Protein AF-A0A2E5W5V2-F1 (afdb_monomer)

Secondary structure (DSSP, 8-state):
--EEEE-TTT--EEEEEEEPPTTTSSTTEEEEEE---S-HHHHHHHHHHHHHHHHHHHHHHHHTTS--------HHHHHHHHHHHHHHHHHHHHHHHHHSS-----------------------------------------------PPP-----S-PPPPPPPEEEEEEEEEETTTTEEEEEEEE-TT--HHHHHHHHHHHHHHTTT-SEEEEEEEESSHHHHHHHHT-GGG--HHHHHHHEEEEEEEETTTEEEEES-GGGGG----

Structure (mmCIF, N/CA/C/O backbone):
data_AF-A0A2E5W5V2-F1
#
_entry.id   AF-A0A2E5W5V2-F1
#
loop_
_atom_site.group_PDB
_atom_site.id
_atom_site.type_symbol
_atom_site.label_atom_id
_atom_site.label_alt_id
_atom_site.label_comp_id
_atom_site.label_asym_id
_atom_site.label_entity_id
_atom_site.label_seq_id
_atom_site.pdbx_PDB_ins_code
_atom_site.Cartn_x
_atom_site.Cartn_y
_atom_site.Cartn_z
_atom_site.occupancy
_atom_site.B_iso_or_equiv
_atom_site.auth_seq_id
_atom_site.auth_comp_id
_atom_site.auth_asym_id
_atom_site.auth_atom_id
_atom_site.pdbx_PDB_model_num
ATOM 1 N N . MET A 1 1 ? 22.953 20.037 -11.292 1.00 80.69 1 MET A N 1
ATOM 2 C CA . MET A 1 1 ? 22.927 20.150 -9.823 1.00 80.69 1 MET A CA 1
ATOM 3 C C . MET A 1 1 ? 22.024 19.046 -9.327 1.00 80.69 1 MET A C 1
ATOM 5 O O . MET A 1 1 ? 20.895 18.963 -9.802 1.00 80.69 1 MET A O 1
ATOM 9 N N . SER A 1 2 ? 22.542 18.178 -8.469 1.00 91.44 2 SER A N 1
A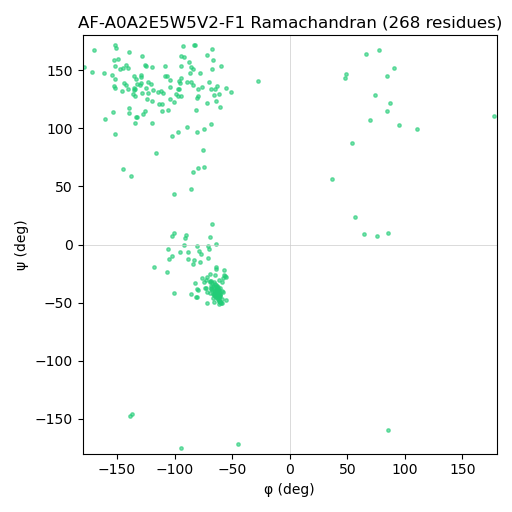TOM 10 C CA . SER A 1 2 ? 21.749 17.202 -7.729 1.00 91.44 2 SER A CA 1
ATOM 11 C C . SER A 1 2 ? 21.125 17.845 -6.491 1.00 91.44 2 SER A C 1
ATOM 13 O O . SER A 1 2 ? 21.443 18.977 -6.125 1.00 91.44 2 SER A O 1
ATOM 15 N N . SER A 1 3 ? 20.239 17.111 -5.830 1.00 94.31 3 SER A N 1
ATOM 16 C CA . SER A 1 3 ? 19.861 17.361 -4.440 1.00 94.31 3 SER A CA 1
ATOM 17 C C . SER A 1 3 ? 19.437 16.056 -3.779 1.00 94.31 3 SER A C 1
ATOM 19 O O . SER A 1 3 ? 18.959 15.142 -4.458 1.00 94.31 3 SER A O 1
ATOM 21 N N . ILE A 1 4 ? 19.578 15.989 -2.457 1.00 96.31 4 ILE A N 1
ATOM 22 C CA . ILE A 1 4 ? 18.969 14.944 -1.634 1.00 96.31 4 ILE A CA 1
ATOM 23 C C . ILE A 1 4 ? 17.790 15.508 -0.848 1.00 96.31 4 ILE A C 1
ATOM 25 O O . ILE A 1 4 ? 17.809 16.659 -0.416 1.00 96.31 4 ILE A O 1
ATOM 29 N N . TYR A 1 5 ? 16.761 14.690 -0.659 1.00 94.50 5 TYR A N 1
ATOM 30 C CA . TYR A 1 5 ? 15.589 15.015 0.146 1.00 94.50 5 TYR A CA 1
ATOM 31 C C . TYR A 1 5 ? 15.151 13.791 0.948 1.00 94.50 5 TYR A C 1
ATOM 33 O O . TYR A 1 5 ? 15.384 12.652 0.544 1.00 94.50 5 TYR A O 1
ATOM 41 N N . ARG A 1 6 ? 14.525 14.017 2.104 1.00 93.19 6 ARG A N 1
ATOM 42 C CA . ARG A 1 6 ? 14.017 12.950 2.971 1.00 93.19 6 ARG A CA 1
ATOM 43 C C . ARG A 1 6 ? 12.532 12.732 2.702 1.00 93.19 6 ARG A C 1
ATOM 45 O O . ARG A 1 6 ? 11.779 13.701 2.624 1.00 93.19 6 ARG A O 1
ATOM 52 N N . LYS A 1 7 ? 12.097 11.481 2.563 1.00 90.62 7 LYS A N 1
ATOM 53 C CA . LYS A 1 7 ? 10.694 11.144 2.281 1.00 90.62 7 LYS A CA 1
ATOM 54 C C . LYS A 1 7 ? 9.961 10.793 3.579 1.00 90.62 7 LYS A C 1
ATOM 56 O O . LYS A 1 7 ? 10.425 9.969 4.359 1.00 90.62 7 LYS A O 1
ATOM 61 N N . GLY A 1 8 ? 8.814 11.432 3.824 1.00 81.25 8 GLY A N 1
ATOM 62 C CA . GLY A 1 8 ? 8.140 11.378 5.132 1.00 81.25 8 GLY A CA 1
ATOM 63 C C . GLY A 1 8 ? 7.628 9.992 5.549 1.00 81.25 8 GLY A C 1
ATOM 64 O O . GLY A 1 8 ? 7.677 9.664 6.727 1.00 81.25 8 GLY A O 1
ATOM 65 N N . ARG A 1 9 ? 7.183 9.170 4.588 1.00 84.25 9 ARG A N 1
ATOM 66 C CA . ARG A 1 9 ? 6.568 7.849 4.834 1.00 84.25 9 ARG A CA 1
ATOM 67 C C . ARG A 1 9 ? 7.543 6.799 5.371 1.00 84.25 9 ARG A C 1
ATOM 69 O O . ARG A 1 9 ? 7.156 5.942 6.152 1.00 84.25 9 ARG A O 1
ATOM 76 N N . ASP A 1 10 ? 8.786 6.836 4.907 1.00 85.56 10 ASP A N 1
ATOM 77 C CA . ASP A 1 10 ? 9.787 5.793 5.153 1.00 85.56 10 ASP A CA 1
ATOM 78 C C . ASP A 1 10 ? 11.007 6.330 5.936 1.00 85.56 10 ASP A C 1
ATOM 80 O O . ASP A 1 10 ? 11.727 5.575 6.599 1.00 85.56 10 ASP A O 1
ATOM 84 N N . GLY A 1 11 ? 11.200 7.653 5.944 1.00 89.56 11 GLY A N 1
ATOM 85 C CA . GLY A 1 11 ? 12.269 8.351 6.648 1.00 89.56 11 GLY A CA 1
ATOM 86 C C . GLY A 1 11 ? 13.639 8.247 5.975 1.00 89.56 11 GLY A C 1
ATOM 87 O O . GLY A 1 11 ? 14.616 8.685 6.588 1.00 89.56 11 GLY A O 1
ATOM 88 N N . TYR A 1 12 ? 13.720 7.683 4.765 1.00 95.25 12 TYR A N 1
ATOM 89 C CA . TYR A 1 12 ? 14.952 7.524 3.992 1.00 95.25 12 TYR A CA 1
ATOM 90 C C . TYR A 1 12 ? 15.257 8.756 3.128 1.00 95.25 12 TYR A C 1
ATOM 92 O O . TYR A 1 12 ? 14.370 9.544 2.777 1.00 95.25 12 TYR A O 1
ATOM 100 N N . TYR A 1 13 ? 16.533 8.909 2.775 1.00 96.88 13 TYR A N 1
ATOM 101 C CA . TYR A 1 13 ? 16.992 9.895 1.804 1.00 96.88 13 TYR A CA 1
ATOM 102 C C . TYR A 1 13 ? 16.902 9.374 0.366 1.00 96.88 13 TYR A C 1
ATOM 104 O O . TYR A 1 13 ? 17.241 8.229 0.057 1.00 96.88 13 TYR A O 1
ATOM 112 N N . TYR A 1 14 ? 16.482 10.269 -0.522 1.00 96.69 14 TYR A N 1
ATOM 113 C CA . TYR A 1 14 ? 16.376 10.078 -1.960 1.00 96.69 14 TYR A CA 1
ATOM 114 C C . TYR A 1 14 ? 17.197 11.147 -2.678 1.00 96.69 14 TYR A C 1
ATOM 116 O O . TYR A 1 14 ? 17.183 12.315 -2.291 1.00 96.69 14 TYR A O 1
ATOM 124 N N . TYR A 1 15 ? 17.891 10.747 -3.737 1.00 96.44 15 TYR A N 1
ATOM 125 C CA . TYR A 1 15 ? 18.642 11.618 -4.639 1.00 96.44 15 TYR A CA 1
ATOM 126 C C . TYR A 1 15 ? 17.788 11.961 -5.859 1.00 96.44 15 TYR A C 1
ATOM 128 O O . TYR A 1 15 ? 17.097 11.097 -6.399 1.00 96.44 15 TYR A O 1
ATOM 136 N N . GLN A 1 16 ? 17.867 13.206 -6.324 1.00 95.62 16 GLN A N 1
ATOM 137 C CA . GLN A 1 16 ? 17.316 13.639 -7.609 1.00 95.62 16 GLN A CA 1
ATOM 138 C C . GLN A 1 16 ? 18.331 14.491 -8.379 1.00 95.62 16 GLN A C 1
ATOM 140 O O . GLN A 1 16 ? 19.036 15.317 -7.795 1.00 95.62 16 GLN A O 1
ATOM 145 N N . THR A 1 17 ? 18.376 14.335 -9.702 1.00 94.62 17 THR A N 1
ATOM 146 C CA . THR A 1 17 ? 19.227 15.146 -10.589 1.00 94.62 17 THR A CA 1
ATOM 147 C C . THR A 1 17 ? 18.610 15.290 -11.981 1.00 94.62 17 THR A C 1
ATOM 149 O O . THR A 1 17 ? 17.654 14.590 -12.322 1.00 94.62 17 THR A O 1
ATOM 152 N N . TYR A 1 18 ? 19.179 16.181 -12.793 1.00 90.81 18 TYR A N 1
ATOM 153 C CA . TYR A 1 18 ? 18.885 16.299 -14.223 1.00 90.81 18 TYR A CA 1
ATOM 154 C C . TYR A 1 18 ? 20.101 15.844 -15.034 1.00 90.81 18 TYR A C 1
ATOM 156 O O . TYR A 1 18 ? 21.168 16.469 -14.977 1.00 90.81 18 TYR A O 1
ATOM 164 N N . VAL A 1 19 ? 19.940 14.750 -15.780 1.00 89.06 19 VAL A N 1
ATOM 165 C CA . VAL A 1 19 ? 20.980 14.171 -16.642 1.00 89.06 19 VAL A CA 1
ATOM 166 C C . VAL A 1 19 ? 20.842 14.686 -18.073 1.00 89.06 19 VAL A C 1
ATOM 168 O O . VAL A 1 19 ? 19.799 15.211 -18.460 1.00 89.06 19 VAL A O 1
ATOM 171 N N . TYR A 1 20 ? 21.903 14.551 -18.869 1.00 84.31 20 TYR A N 1
ATOM 172 C CA . TYR A 1 20 ? 21.850 14.882 -20.292 1.00 84.31 20 TYR A CA 1
ATOM 173 C C . TYR A 1 20 ? 20.964 13.885 -21.048 1.00 84.31 20 TYR A C 1
ATOM 175 O O . TYR A 1 20 ? 21.090 12.673 -20.871 1.00 84.31 20 TYR A O 1
ATOM 183 N N . ASN A 1 21 ? 20.088 14.408 -21.897 1.00 83.81 21 ASN A N 1
ATOM 184 C CA . ASN A 1 21 ? 19.207 13.648 -22.764 1.00 83.81 21 ASN A CA 1
ATOM 185 C C . ASN A 1 21 ? 19.736 13.682 -24.204 1.00 83.81 21 ASN A C 1
ATOM 187 O O . ASN A 1 21 ? 19.943 14.754 -24.772 1.00 83.81 21 ASN A O 1
ATOM 191 N N . THR A 1 22 ? 19.939 12.506 -24.794 1.00 80.69 22 THR A N 1
ATOM 192 C CA . THR A 1 22 ? 20.426 12.342 -26.171 1.00 80.69 22 THR A CA 1
ATOM 193 C C . THR A 1 22 ? 19.407 12.772 -27.225 1.00 80.69 22 THR A C 1
ATOM 195 O O . THR A 1 22 ? 19.805 13.151 -28.320 1.00 80.69 22 THR A O 1
ATOM 198 N N . GLU A 1 23 ? 18.110 12.744 -26.905 1.00 79.56 23 GLU A N 1
ATOM 199 C CA . GLU A 1 23 ? 17.027 13.072 -27.843 1.00 79.56 23 GLU A CA 1
ATOM 200 C C . GLU A 1 23 ? 16.814 14.588 -27.970 1.00 79.56 23 GLU A C 1
ATOM 202 O O . GLU A 1 23 ? 16.700 15.116 -29.073 1.00 79.56 23 GLU A O 1
ATOM 207 N N . SER A 1 24 ? 16.799 15.309 -26.844 1.00 80.69 24 SER A N 1
ATOM 208 C CA . SER A 1 24 ? 16.565 16.764 -26.795 1.00 80.69 24 SER A CA 1
ATOM 209 C C . SER A 1 24 ? 17.844 17.611 -26.766 1.00 80.69 24 SER A C 1
ATOM 211 O O . SER A 1 24 ? 17.772 18.843 -26.802 1.00 80.69 24 SER A O 1
ATOM 213 N N . GLN A 1 25 ? 19.005 16.956 -26.647 1.00 78.94 25 GLN A N 1
ATOM 214 C CA . GLN A 1 25 ? 20.337 17.547 -26.470 1.00 78.94 25 GLN A CA 1
ATOM 215 C C . GLN A 1 25 ? 20.472 18.469 -25.239 1.00 78.94 25 GLN A C 1
ATOM 217 O O . GLN A 1 25 ? 21.339 19.346 -25.197 1.00 78.94 25 GLN A O 1
ATOM 222 N N . LYS A 1 26 ? 19.625 18.291 -24.215 1.00 85.12 26 LYS A N 1
ATOM 223 C CA . LYS A 1 26 ? 19.534 19.166 -23.028 1.00 85.12 26 LYS A CA 1
ATOM 224 C C . LYS A 1 26 ? 19.613 18.374 -21.721 1.00 85.12 26 LYS A C 1
ATOM 226 O O . LYS A 1 26 ? 19.406 17.165 -21.692 1.00 85.12 26 LYS A O 1
ATOM 231 N N . LYS A 1 27 ? 19.906 19.054 -20.603 1.00 82.94 27 LYS A N 1
ATOM 232 C CA . LYS A 1 27 ? 19.799 18.475 -19.247 1.00 82.94 27 LYS A CA 1
ATOM 233 C C . LYS A 1 27 ? 18.352 18.574 -18.725 1.00 82.94 27 LYS A C 1
ATOM 235 O O . LYS A 1 27 ? 18.102 19.281 -17.756 1.00 82.94 27 LYS A O 1
ATOM 240 N N . ASP A 1 28 ? 17.405 17.917 -19.399 1.00 87.94 28 ASP A N 1
ATOM 241 C CA . ASP A 1 28 ? 15.971 17.908 -19.036 1.00 87.94 28 ASP A CA 1
ATOM 242 C C . ASP A 1 28 ? 15.479 16.581 -18.430 1.00 87.94 28 ASP A C 1
ATOM 244 O O . ASP A 1 28 ? 14.522 16.571 -17.652 1.00 87.94 28 ASP A O 1
ATOM 248 N N . LYS A 1 29 ? 16.162 15.464 -18.703 1.00 88.31 29 LYS A N 1
ATOM 249 C CA . LYS A 1 29 ? 15.812 14.141 -18.180 1.00 88.31 29 LYS A CA 1
ATOM 250 C C . LYS A 1 29 ? 16.048 14.075 -16.670 1.00 88.31 29 LYS A C 1
ATOM 252 O O . LYS A 1 29 ? 17.182 13.961 -16.204 1.00 88.31 29 LYS A O 1
ATOM 257 N N . LYS A 1 30 ? 14.964 14.138 -15.894 1.00 92.19 30 LYS A N 1
ATOM 258 C CA . LYS A 1 30 ? 15.006 13.987 -14.436 1.00 92.19 30 LYS A CA 1
ATOM 259 C C . LYS A 1 30 ? 15.189 12.517 -14.047 1.00 92.19 30 LYS A C 1
ATOM 261 O O . LYS A 1 30 ? 14.518 11.645 -14.592 1.00 92.19 30 LYS A O 1
ATOM 266 N N . VAL A 1 31 ? 16.074 12.252 -13.089 1.00 92.19 31 VAL A N 1
ATOM 267 C CA . VAL A 1 31 ? 16.349 10.911 -12.544 1.00 92.19 31 VAL A CA 1
ATOM 268 C C . VAL A 1 31 ? 16.268 10.950 -11.019 1.00 92.19 31 VAL A C 1
ATOM 270 O O . VAL A 1 31 ? 16.620 11.961 -10.407 1.00 92.19 31 VAL A O 1
ATOM 273 N N . PHE A 1 32 ? 15.805 9.851 -10.421 1.00 93.88 32 PHE A N 1
ATOM 274 C CA . PHE A 1 32 ? 15.656 9.666 -8.979 1.00 93.88 32 PHE A CA 1
ATOM 275 C C . PHE A 1 32 ? 16.316 8.356 -8.536 1.00 93.88 32 PHE A C 1
ATOM 277 O O . PHE A 1 32 ? 16.205 7.359 -9.244 1.00 93.88 32 PHE A O 1
ATOM 284 N N . HIS A 1 33 ? 16.923 8.344 -7.347 1.00 93.25 33 HIS A N 1
ATOM 285 C CA . HIS A 1 33 ? 17.465 7.142 -6.697 1.00 93.25 33 HIS A CA 1
ATOM 286 C C . HIS A 1 33 ? 17.090 7.109 -5.216 1.00 93.25 33 HIS A C 1
ATOM 288 O O . HIS A 1 33 ? 17.074 8.150 -4.559 1.00 93.25 33 HIS A O 1
ATOM 294 N N . SER A 1 34 ? 16.834 5.920 -4.667 1.00 93.50 34 SER A N 1
ATOM 295 C CA . SER A 1 34 ? 16.841 5.723 -3.211 1.00 93.50 34 SER A CA 1
ATOM 296 C C . SER A 1 34 ? 18.285 5.592 -2.738 1.00 93.50 34 SER A C 1
ATOM 298 O O . SER A 1 34 ? 19.051 4.837 -3.333 1.00 93.50 34 SER A O 1
ATOM 300 N N . LEU A 1 35 ? 18.663 6.290 -1.666 1.00 94.94 35 LEU A N 1
ATOM 301 C CA . LEU A 1 35 ? 20.004 6.164 -1.082 1.00 94.94 35 LEU A CA 1
ATOM 302 C C . LEU A 1 35 ? 20.089 5.051 -0.028 1.00 94.94 35 LEU A C 1
ATOM 304 O O . LEU A 1 35 ? 21.176 4.749 0.465 1.00 94.94 35 LEU A O 1
ATOM 308 N N . GLY A 1 36 ? 18.958 4.435 0.334 1.00 92.56 36 GLY A N 1
ATOM 309 C CA . GLY A 1 36 ? 18.905 3.305 1.269 1.00 92.56 36 GLY A CA 1
ATOM 310 C C . GLY A 1 36 ? 19.340 3.623 2.706 1.00 92.56 36 GLY A C 1
ATOM 311 O O . GLY A 1 36 ? 19.462 2.706 3.508 1.00 92.56 36 GLY A O 1
ATOM 312 N N . THR A 1 37 ? 19.550 4.899 3.048 1.00 93.56 37 THR A N 1
ATOM 313 C CA . THR A 1 37 ? 19.934 5.355 4.393 1.00 93.56 37 THR A CA 1
ATOM 314 C C . THR A 1 37 ? 19.001 6.429 4.953 1.00 93.56 37 THR A C 1
ATOM 316 O O . THR A 1 37 ? 18.341 7.156 4.204 1.00 93.56 37 THR A O 1
ATOM 319 N N . LYS A 1 38 ? 18.935 6.501 6.287 1.00 95.50 38 LYS A N 1
ATOM 320 C CA . LYS A 1 38 ? 18.240 7.544 7.057 1.00 95.50 38 LYS A CA 1
ATOM 321 C C . LYS A 1 38 ? 19.210 8.544 7.701 1.00 95.50 38 LYS A C 1
ATOM 323 O O . LYS A 1 38 ? 18.737 9.501 8.310 1.00 95.50 38 LYS A O 1
ATOM 328 N N . ASP A 1 39 ? 20.521 8.327 7.575 1.00 96.25 39 ASP A N 1
ATOM 329 C CA . ASP A 1 39 ? 21.554 9.270 8.006 1.00 96.25 39 ASP A CA 1
ATOM 330 C C . ASP A 1 39 ? 21.865 10.302 6.908 1.00 96.25 39 ASP A C 1
ATOM 332 O O . ASP A 1 39 ? 21.793 10.009 5.713 1.00 96.25 39 ASP A O 1
ATOM 336 N N . LEU A 1 40 ? 22.215 11.520 7.324 1.00 94.94 40 LEU A N 1
ATOM 337 C CA . LEU A 1 40 ? 22.521 12.630 6.429 1.00 94.94 40 LEU A CA 1
ATOM 338 C C . LEU A 1 40 ? 23.950 12.561 5.868 1.00 94.94 40 LEU A C 1
ATOM 340 O O . LEU A 1 40 ? 24.137 12.880 4.694 1.00 94.94 40 LEU A O 1
ATOM 344 N N . ALA A 1 41 ? 24.946 12.147 6.656 1.00 96.62 41 ALA A N 1
ATOM 345 C CA . ALA A 1 41 ? 26.340 12.101 6.204 1.00 96.62 41 ALA A CA 1
ATOM 346 C C . ALA A 1 41 ? 26.564 10.958 5.198 1.00 96.62 41 ALA A C 1
ATOM 348 O O . ALA A 1 41 ? 27.198 11.143 4.154 1.00 96.62 41 ALA A O 1
ATOM 349 N N . GLU A 1 42 ? 25.959 9.796 5.443 1.00 96.31 42 GLU A N 1
ATOM 350 C CA . GLU A 1 42 ? 25.920 8.690 4.486 1.00 96.31 42 GLU A CA 1
ATOM 351 C C . GLU A 1 42 ? 25.153 9.083 3.206 1.00 96.31 42 GLU A C 1
ATOM 353 O O . GLU A 1 42 ? 25.607 8.794 2.095 1.00 96.31 42 GLU A O 1
ATOM 358 N N . ALA A 1 43 ? 24.034 9.812 3.325 1.00 96.12 43 ALA A N 1
ATOM 359 C CA . ALA A 1 43 ? 23.283 10.305 2.167 1.00 96.12 43 ALA A CA 1
ATOM 360 C C . ALA A 1 43 ? 24.080 11.319 1.323 1.00 96.12 43 ALA A C 1
ATOM 362 O O . ALA A 1 43 ? 24.071 11.229 0.096 1.00 96.12 43 ALA A O 1
ATOM 363 N N . GLN A 1 44 ? 24.808 12.245 1.955 1.00 96.56 44 GLN A N 1
ATOM 364 C CA . GLN A 1 44 ? 25.717 13.176 1.271 1.00 96.56 44 GLN A CA 1
ATOM 365 C C . GLN A 1 44 ? 26.873 12.442 0.575 1.00 96.56 44 GLN A C 1
ATOM 367 O O . GLN A 1 44 ? 27.229 12.773 -0.557 1.00 96.56 44 GLN A O 1
ATOM 372 N N . THR A 1 45 ? 27.415 11.398 1.208 1.00 97.19 45 THR A N 1
ATOM 373 C CA . THR A 1 45 ? 28.471 10.555 0.623 1.00 97.19 45 THR A CA 1
ATOM 374 C C . THR A 1 45 ? 27.974 9.855 -0.648 1.00 97.19 45 THR A C 1
ATOM 376 O O . THR A 1 45 ? 28.618 9.933 -1.696 1.00 97.19 45 THR A O 1
ATOM 379 N N . LYS A 1 46 ? 26.778 9.254 -0.598 1.00 96.56 46 LYS A N 1
ATOM 380 C CA . LYS A 1 46 ? 26.144 8.598 -1.755 1.00 96.56 46 LYS A CA 1
ATOM 381 C C . LYS A 1 46 ? 25.687 9.585 -2.840 1.00 96.56 46 LYS A C 1
ATOM 383 O O . LYS A 1 46 ? 25.744 9.252 -4.021 1.00 96.56 46 LYS A O 1
ATOM 388 N N . GLN A 1 47 ? 25.288 10.809 -2.479 1.00 96.25 47 GLN A N 1
ATOM 389 C CA . GLN A 1 47 ? 25.029 11.888 -3.445 1.00 96.25 47 GLN A CA 1
ATOM 390 C C . GLN A 1 47 ? 26.282 12.202 -4.269 1.00 96.25 47 GLN A C 1
ATOM 392 O O . GLN A 1 47 ? 26.216 12.228 -5.497 1.00 96.25 47 GLN A O 1
ATOM 397 N N . HIS A 1 48 ? 27.417 12.408 -3.595 1.00 95.94 48 HIS A N 1
ATOM 398 C CA . HIS A 1 48 ? 28.692 12.705 -4.245 1.00 95.94 48 HIS A CA 1
ATOM 399 C C . HIS A 1 48 ? 29.150 11.560 -5.164 1.00 95.94 48 HIS A C 1
ATOM 401 O O . HIS A 1 48 ? 29.628 11.812 -6.270 1.00 95.94 48 HIS A O 1
ATOM 407 N N . GLU A 1 49 ? 28.946 10.303 -4.758 1.00 95.62 49 GLU A N 1
ATOM 408 C CA . GLU A 1 49 ? 29.228 9.149 -5.617 1.00 95.62 49 GLU A CA 1
ATOM 409 C C . GLU A 1 49 ? 28.378 9.156 -6.901 1.00 95.62 49 GLU A C 1
ATOM 411 O O . GLU A 1 49 ? 28.924 9.044 -8.001 1.00 95.62 49 GLU A O 1
ATOM 416 N N . LEU A 1 50 ? 27.059 9.354 -6.789 1.00 94.75 50 LEU A N 1
ATOM 417 C CA . LEU A 1 50 ? 26.151 9.414 -7.942 1.00 94.75 50 LEU A CA 1
ATOM 418 C C . LEU A 1 50 ? 26.476 10.584 -8.884 1.00 94.75 50 LEU A C 1
ATOM 420 O O . LEU A 1 50 ? 26.439 10.419 -10.103 1.00 94.75 50 LEU A O 1
ATOM 424 N N . ASP A 1 51 ? 26.851 11.750 -8.352 1.00 93.69 51 ASP A N 1
ATOM 425 C CA . ASP A 1 51 ? 27.281 12.885 -9.177 1.00 93.69 51 ASP A CA 1
ATOM 426 C C . ASP A 1 51 ? 28.578 12.588 -9.948 1.00 93.69 51 ASP A C 1
ATOM 428 O O . ASP A 1 51 ? 28.673 12.907 -11.138 1.00 93.69 51 ASP A O 1
ATOM 432 N N . LEU A 1 52 ? 29.545 11.900 -9.326 1.00 93.31 52 LEU A N 1
ATOM 433 C CA . LEU A 1 52 ? 30.742 11.412 -10.018 1.00 93.31 52 LEU A CA 1
ATOM 434 C C . LEU A 1 52 ? 30.407 10.376 -11.101 1.00 93.31 52 LEU A C 1
ATOM 436 O O . LEU A 1 52 ? 31.028 10.395 -12.164 1.00 93.31 52 LEU A O 1
ATOM 440 N N . GLN A 1 53 ? 29.440 9.482 -10.868 1.00 91.62 53 GLN A N 1
ATOM 441 C CA . GLN A 1 53 ? 28.980 8.526 -11.882 1.00 91.62 53 GLN A CA 1
ATOM 442 C C . GLN A 1 53 ? 28.343 9.250 -13.085 1.00 91.62 53 GLN A C 1
ATOM 444 O O . GLN A 1 53 ? 28.690 8.954 -14.232 1.00 91.62 53 GLN A O 1
ATOM 449 N N . TYR A 1 54 ? 27.481 10.247 -12.854 1.00 88.25 54 TYR A N 1
ATOM 450 C CA . TYR A 1 54 ? 26.801 10.969 -13.936 1.00 88.25 54 TYR A CA 1
ATOM 451 C C . TYR A 1 54 ? 27.705 11.917 -14.72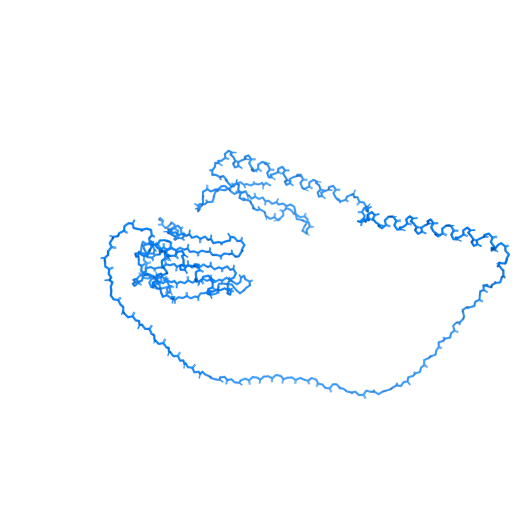9 1.00 88.25 54 TYR A C 1
ATOM 453 O O . TYR A 1 54 ? 27.572 11.993 -15.953 1.00 88.25 54 TYR A O 1
ATOM 461 N N . GLU A 1 55 ? 28.656 12.606 -14.095 1.00 86.69 55 GLU A N 1
ATOM 462 C CA . GLU A 1 55 ? 29.619 13.428 -14.837 1.00 86.69 55 GLU A CA 1
ATOM 463 C C . GLU A 1 55 ? 30.651 12.560 -15.594 1.00 86.69 55 GLU A C 1
ATOM 465 O O . GLU A 1 55 ? 31.029 12.920 -16.711 1.00 86.69 55 GLU A O 1
ATOM 470 N N . LYS A 1 56 ? 31.006 11.357 -15.100 1.00 86.19 56 LYS A N 1
ATOM 471 C CA . LYS A 1 56 ? 31.740 10.345 -15.896 1.00 86.19 56 LYS A CA 1
ATOM 472 C C . LYS A 1 56 ? 30.939 9.891 -17.121 1.00 86.19 56 LYS A C 1
ATOM 474 O O . LYS A 1 56 ? 31.475 9.898 -18.227 1.00 86.19 56 LYS A O 1
ATOM 479 N N . GLN A 1 57 ? 29.659 9.544 -16.955 1.00 80.75 57 GLN A N 1
ATOM 480 C CA . GLN A 1 57 ? 28.800 9.119 -18.069 1.00 80.75 57 GLN A CA 1
ATOM 481 C C . GLN A 1 57 ? 28.652 10.224 -19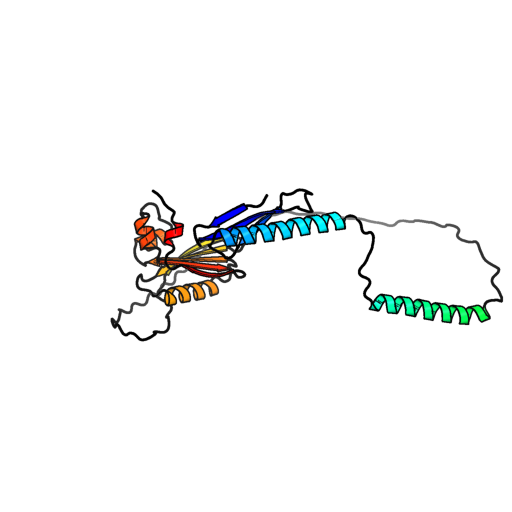.127 1.00 80.75 57 GLN A C 1
ATOM 483 O O . GLN A 1 57 ? 28.805 9.960 -20.317 1.00 80.75 57 GLN A O 1
ATOM 488 N N . LYS A 1 58 ? 28.440 11.476 -18.702 1.00 76.44 58 LYS A N 1
ATOM 489 C CA . LYS A 1 58 ? 28.444 12.659 -19.578 1.00 76.44 58 LYS A CA 1
ATOM 490 C C . LYS A 1 58 ? 29.743 12.777 -20.377 1.00 76.44 58 LYS A C 1
ATOM 492 O O . LYS A 1 58 ? 29.693 13.004 -21.582 1.00 76.44 58 LYS A O 1
ATOM 497 N N . ASN A 1 59 ? 30.897 12.633 -19.727 1.00 69.94 59 ASN A N 1
ATOM 498 C CA . ASN A 1 59 ? 32.185 12.770 -20.403 1.00 69.94 59 ASN A CA 1
ATOM 499 C C . ASN A 1 59 ? 32.417 11.630 -21.412 1.00 69.94 59 ASN A C 1
ATOM 501 O O . ASN A 1 59 ? 32.856 11.903 -22.525 1.00 69.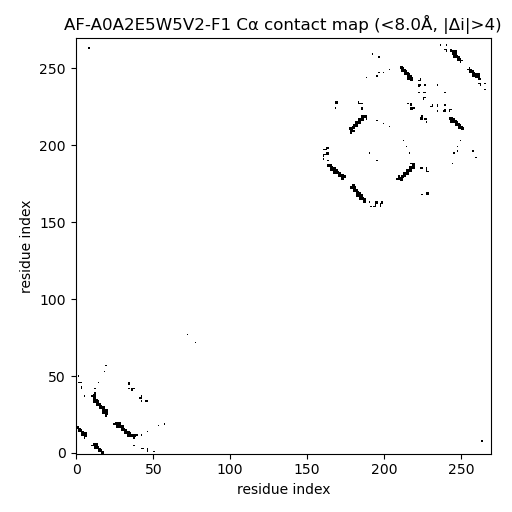94 59 ASN A O 1
ATOM 505 N N . ASN A 1 60 ? 32.032 10.392 -21.086 1.00 65.81 60 ASN A N 1
ATOM 506 C CA . ASN A 1 60 ? 32.089 9.264 -22.024 1.00 65.81 60 ASN A CA 1
ATOM 507 C C . ASN A 1 60 ? 31.157 9.469 -23.232 1.00 65.81 60 ASN A C 1
ATOM 509 O O . ASN A 1 60 ? 31.576 9.260 -24.368 1.00 65.81 60 ASN A O 1
ATOM 513 N N . ASN A 1 61 ? 29.925 9.938 -23.007 1.00 60.22 61 ASN A N 1
ATOM 514 C CA . ASN A 1 61 ? 28.980 10.240 -24.085 1.00 60.22 61 ASN A CA 1
ATOM 515 C C . ASN A 1 61 ? 29.509 11.361 -25.000 1.00 60.22 61 ASN A C 1
ATOM 517 O O . ASN A 1 61 ? 29.392 11.260 -26.218 1.00 60.22 61 ASN A O 1
ATOM 521 N N . ASN A 1 62 ? 30.160 12.383 -24.437 1.00 55.16 62 ASN A N 1
ATOM 522 C CA . ASN A 1 62 ? 30.804 13.442 -25.218 1.00 55.16 62 ASN A CA 1
ATOM 523 C C . ASN A 1 62 ? 32.048 12.950 -25.986 1.00 55.16 62 ASN A C 1
ATOM 525 O O . ASN A 1 62 ? 32.304 13.439 -27.077 1.00 55.16 62 ASN A O 1
ATOM 529 N N . LEU A 1 63 ? 32.809 11.979 -25.466 1.00 48.66 63 LEU A N 1
ATOM 530 C CA . LEU A 1 63 ? 33.911 11.344 -26.209 1.00 48.66 63 LEU A CA 1
ATOM 531 C C . LEU A 1 63 ? 33.407 10.413 -27.327 1.00 48.66 63 LEU A C 1
ATOM 533 O O . LEU A 1 63 ? 34.084 10.242 -28.338 1.00 48.66 63 LEU A O 1
ATOM 537 N N . SER A 1 64 ? 32.211 9.835 -27.182 1.00 44.31 64 SER A N 1
ATOM 538 C CA . SER A 1 64 ? 31.629 8.933 -28.187 1.00 44.31 64 SER A CA 1
ATOM 539 C C . SER A 1 64 ? 31.200 9.619 -29.494 1.00 44.31 64 SER A C 1
ATOM 541 O O . SER A 1 64 ? 30.832 8.935 -30.445 1.00 44.31 64 SER A O 1
ATOM 543 N N . SER A 1 65 ? 31.304 10.952 -29.597 1.00 45.03 65 SER A N 1
ATOM 544 C CA . SER A 1 65 ? 31.059 11.683 -30.847 1.00 45.03 65 SER A CA 1
ATOM 545 C C . SER A 1 65 ? 32.239 11.673 -31.832 1.00 45.03 65 SER A C 1
ATOM 547 O O . SER A 1 65 ? 32.121 12.265 -32.904 1.00 45.03 65 SER A O 1
ATOM 549 N N . SER A 1 66 ? 33.378 11.046 -31.503 1.00 45.75 66 SER A N 1
ATOM 550 C CA . SER A 1 66 ? 34.564 11.022 -32.377 1.00 45.75 66 SER A CA 1
ATOM 551 C C . SER A 1 66 ? 35.277 9.662 -32.457 1.00 45.75 66 SER A C 1
ATOM 553 O O . SER A 1 66 ? 36.477 9.567 -32.195 1.00 45.75 66 SER A O 1
ATOM 555 N N . SER A 1 67 ? 34.571 8.615 -32.893 1.00 43.81 67 SER A N 1
ATOM 556 C CA . SER A 1 67 ? 35.208 7.444 -33.518 1.00 43.81 67 SER A CA 1
ATOM 557 C C . SER A 1 67 ? 34.395 6.930 -34.722 1.00 43.81 67 SER A C 1
ATOM 559 O O . SER A 1 67 ? 33.280 6.435 -34.559 1.00 43.81 67 SER A O 1
ATOM 561 N N . PRO A 1 68 ? 34.917 7.031 -35.960 1.00 48.25 68 PRO A N 1
ATOM 562 C CA . PRO A 1 68 ? 34.280 6.423 -37.120 1.00 48.25 68 PRO A CA 1
ATOM 563 C C . PRO A 1 68 ? 34.616 4.923 -37.191 1.00 48.25 68 PRO A C 1
ATOM 565 O O . PRO A 1 68 ? 35.781 4.542 -37.231 1.00 48.25 68 PRO A O 1
ATOM 568 N N . PHE A 1 69 ? 33.579 4.086 -37.264 1.00 50.75 69 PHE A N 1
ATOM 569 C CA . PHE A 1 69 ? 33.623 2.661 -37.628 1.00 50.75 69 PHE A CA 1
ATOM 570 C C . PHE A 1 69 ? 34.571 1.732 -36.840 1.00 50.75 69 PHE A C 1
ATOM 572 O O . PHE A 1 69 ? 35.617 1.312 -37.330 1.00 50.75 69 PHE A O 1
ATOM 579 N N . THR A 1 70 ? 34.075 1.192 -35.726 1.00 48.16 70 THR A N 1
ATOM 580 C CA . THR A 1 70 ? 34.342 -0.212 -35.355 1.00 48.16 70 THR A CA 1
ATOM 581 C C . THR A 1 70 ? 33.033 -0.997 -35.339 1.00 48.16 70 THR A C 1
ATOM 583 O O . THR A 1 70 ? 32.430 -1.243 -34.298 1.00 48.16 70 THR A O 1
ATOM 586 N N . ASN A 1 71 ? 32.564 -1.377 -36.534 1.00 44.84 71 ASN A N 1
ATOM 587 C CA . ASN A 1 71 ? 31.419 -2.280 -36.667 1.00 44.84 71 ASN A CA 1
ATOM 588 C C . ASN A 1 71 ? 31.702 -3.633 -35.992 1.00 44.84 71 ASN A C 1
ATOM 590 O O . ASN A 1 71 ? 32.849 -4.062 -35.875 1.00 44.84 71 ASN A O 1
ATOM 594 N N . LEU A 1 72 ? 30.631 -4.307 -35.567 1.00 51.25 72 LEU A N 1
ATOM 595 C CA . LEU A 1 72 ? 30.662 -5.524 -34.754 1.00 51.25 72 LEU A CA 1
ATOM 596 C C . LEU A 1 72 ? 31.087 -6.769 -35.565 1.00 51.25 72 LEU A C 1
ATOM 598 O O . LEU A 1 72 ? 30.291 -7.679 -35.801 1.00 51.25 72 LEU A O 1
ATO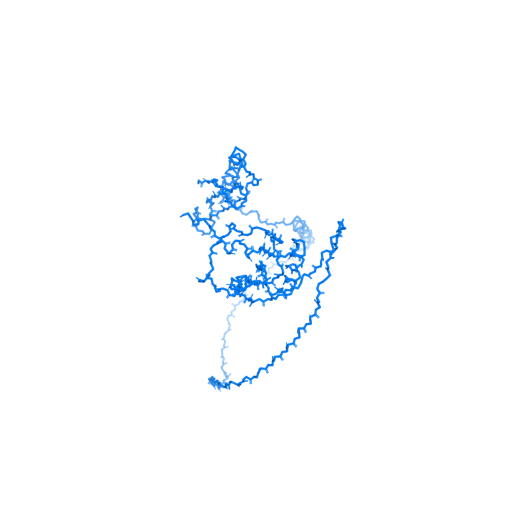M 602 N N . ILE A 1 73 ? 32.340 -6.814 -36.023 1.00 56.72 73 ILE A N 1
ATOM 603 C CA . ILE A 1 73 ? 32.875 -7.961 -36.764 1.00 56.72 73 ILE A CA 1
ATOM 604 C C . ILE A 1 73 ? 33.140 -9.113 -35.782 1.00 56.72 73 ILE A C 1
ATOM 606 O O . ILE A 1 73 ? 34.162 -9.149 -35.099 1.00 56.72 73 ILE A O 1
ATOM 610 N N . ASN A 1 74 ? 32.205 -10.065 -35.719 1.00 60.22 74 ASN A N 1
ATOM 611 C CA . ASN A 1 74 ? 32.389 -11.352 -35.043 1.00 60.22 74 ASN A CA 1
ATOM 612 C C . ASN A 1 74 ? 33.701 -12.004 -35.529 1.00 60.22 74 ASN A C 1
ATOM 614 O O . ASN A 1 74 ? 33.930 -12.118 -36.731 1.00 60.22 74 ASN A O 1
ATOM 618 N N . THR A 1 75 ? 34.556 -12.471 -34.617 1.00 60.91 75 THR A N 1
ATOM 619 C CA . THR A 1 75 ? 35.857 -13.079 -34.960 1.00 60.91 75 THR A CA 1
ATOM 620 C C . THR A 1 75 ? 35.726 -14.256 -35.933 1.00 60.91 75 THR A C 1
ATOM 622 O O . THR A 1 75 ? 36.609 -14.474 -36.761 1.00 60.91 75 THR A O 1
ATOM 625 N N . GLN A 1 76 ? 34.591 -14.959 -35.912 1.00 60.47 76 GLN A N 1
ATOM 626 C CA . GLN A 1 76 ? 34.264 -16.023 -36.862 1.00 60.47 76 GLN A CA 1
ATOM 627 C C . GLN A 1 76 ? 34.160 -15.522 -38.315 1.00 60.47 76 GLN A C 1
ATOM 629 O O . GLN A 1 76 ? 34.603 -16.220 -39.225 1.00 60.47 76 GLN A O 1
ATOM 634 N N . THR A 1 77 ? 33.635 -14.315 -38.566 1.00 68.56 77 THR A N 1
ATOM 635 C CA . THR A 1 77 ? 33.534 -13.784 -39.939 1.00 68.56 77 THR A CA 1
ATOM 636 C C . THR A 1 77 ? 34.879 -13.287 -40.464 1.00 68.56 77 THR A C 1
ATOM 638 O O . THR A 1 77 ? 35.137 -13.431 -41.657 1.00 68.56 77 THR A O 1
ATOM 641 N N . ILE A 1 78 ? 35.784 -12.818 -39.592 1.00 73.56 78 ILE A N 1
ATOM 642 C CA . ILE A 1 78 ? 37.183 -12.526 -39.962 1.00 73.56 78 ILE A CA 1
ATOM 643 C C . ILE A 1 78 ? 37.862 -13.795 -40.493 1.00 73.56 78 ILE A C 1
ATOM 645 O O . ILE A 1 78 ? 38.477 -13.762 -41.558 1.00 73.56 78 ILE A O 1
ATOM 649 N N . ILE A 1 79 ? 37.707 -14.923 -39.791 1.00 74.94 79 ILE A N 1
ATOM 650 C CA . ILE A 1 79 ? 38.283 -16.216 -40.196 1.00 74.94 79 ILE A CA 1
ATOM 651 C C . ILE A 1 79 ? 37.732 -16.657 -41.560 1.00 74.94 79 ILE A C 1
ATOM 653 O O . ILE A 1 79 ? 38.511 -17.050 -42.428 1.00 74.94 79 ILE A O 1
ATOM 657 N N . VAL A 1 80 ? 36.418 -16.535 -41.786 1.00 80.31 80 VAL A N 1
ATOM 658 C CA . VAL A 1 80 ? 35.800 -16.858 -43.086 1.00 80.31 80 VAL A CA 1
ATOM 659 C C . VAL A 1 80 ? 36.347 -15.967 -44.207 1.00 80.31 80 VAL A C 1
ATOM 661 O O . VAL A 1 80 ? 36.689 -16.492 -45.262 1.00 80.31 80 VAL A O 1
ATOM 664 N N . ILE A 1 81 ? 36.489 -14.655 -43.986 1.00 81.94 81 ILE A N 1
ATOM 665 C CA . ILE A 1 81 ? 37.029 -13.716 -44.988 1.00 81.94 81 ILE A CA 1
ATOM 666 C C . ILE A 1 81 ? 38.496 -14.033 -45.321 1.00 81.94 81 ILE A C 1
ATOM 668 O O . ILE A 1 81 ? 38.867 -14.071 -46.492 1.00 81.94 81 ILE A O 1
ATOM 672 N N . PHE A 1 82 ? 39.337 -14.318 -44.322 1.00 84.00 82 PHE A N 1
ATOM 673 C CA . PHE A 1 82 ? 40.718 -14.743 -44.578 1.00 84.00 82 PHE A CA 1
ATOM 674 C C . PHE A 1 82 ? 40.774 -16.062 -45.358 1.00 84.00 82 PHE A C 1
ATOM 676 O O . PHE A 1 82 ? 41.551 -16.184 -46.306 1.00 84.00 82 PHE A O 1
ATOM 683 N N . PHE A 1 83 ? 39.928 -17.035 -45.009 1.00 85.94 83 PHE A N 1
ATOM 684 C CA . PHE A 1 83 ? 39.893 -18.323 -45.696 1.00 85.94 83 PHE A CA 1
ATOM 685 C C . PHE A 1 83 ? 39.412 -18.191 -47.150 1.00 85.94 83 PHE A C 1
ATOM 687 O O . PHE A 1 83 ? 40.029 -18.769 -48.043 1.00 85.94 83 PHE A O 1
ATOM 694 N N . THR A 1 84 ? 38.379 -17.386 -47.431 1.00 88.06 84 THR A N 1
ATOM 695 C CA . THR A 1 84 ? 37.921 -17.158 -48.812 1.00 88.06 84 THR A CA 1
ATOM 696 C C . THR A 1 84 ? 38.952 -16.404 -49.647 1.00 88.06 84 THR A C 1
ATOM 698 O O . THR A 1 84 ? 39.124 -16.753 -50.813 1.00 88.06 84 THR A O 1
ATOM 701 N N . ILE A 1 85 ? 39.704 -15.450 -49.084 1.00 88.62 85 ILE A N 1
ATOM 702 C CA . ILE A 1 85 ? 40.811 -14.780 -49.794 1.00 88.62 85 ILE A CA 1
ATOM 703 C C . ILE A 1 85 ? 41.933 -15.776 -50.139 1.00 88.62 85 ILE A C 1
ATOM 705 O O . ILE A 1 85 ? 42.426 -15.779 -51.270 1.00 88.62 85 ILE A O 1
ATOM 709 N N . ILE A 1 86 ? 42.310 -16.663 -49.212 1.00 88.12 86 ILE A N 1
ATOM 710 C CA . ILE A 1 86 ? 43.348 -17.684 -49.447 1.00 88.12 86 ILE A CA 1
ATOM 711 C C . ILE A 1 86 ? 42.890 -18.706 -50.498 1.00 88.12 86 ILE A C 1
ATOM 713 O O . ILE A 1 86 ? 43.624 -18.989 -51.444 1.00 88.12 86 ILE A O 1
ATOM 717 N N . VAL A 1 87 ? 41.659 -19.218 -50.393 1.00 88.25 87 VAL A N 1
ATOM 718 C CA . VAL A 1 87 ? 41.094 -20.159 -51.377 1.00 88.25 87 VAL A CA 1
ATOM 719 C C . VAL A 1 87 ? 40.960 -19.503 -52.752 1.00 88.25 87 VAL A C 1
ATOM 721 O O . VAL A 1 87 ? 41.338 -20.107 -53.754 1.00 88.25 87 VAL A O 1
ATOM 724 N N . THR A 1 88 ? 40.494 -18.252 -52.816 1.00 87.44 88 THR A N 1
ATOM 725 C CA . THR A 1 88 ? 40.354 -17.526 -54.088 1.00 87.44 88 THR A CA 1
ATOM 726 C C . THR A 1 88 ? 41.712 -17.260 -54.727 1.00 87.44 88 THR A C 1
ATOM 728 O O . THR A 1 88 ? 41.854 -17.475 -55.924 1.00 87.44 88 THR A O 1
ATOM 731 N N . THR A 1 89 ? 42.735 -16.855 -53.967 1.00 83.19 89 THR A N 1
ATOM 732 C CA . THR A 1 89 ? 44.079 -16.628 -54.533 1.00 83.19 89 THR A CA 1
ATOM 733 C C . THR A 1 89 ? 44.757 -17.927 -54.981 1.00 83.19 89 THR A C 1
ATOM 735 O O . THR A 1 89 ? 45.357 -17.933 -56.053 1.00 83.19 89 THR A O 1
ATOM 738 N N . MET A 1 90 ? 44.589 -19.042 -54.258 1.00 82.06 90 MET A N 1
ATOM 739 C CA . MET A 1 90 ? 45.055 -20.366 -54.706 1.00 82.06 90 MET A CA 1
ATOM 740 C C . MET A 1 90 ? 44.357 -20.844 -55.985 1.00 82.06 90 MET A C 1
ATOM 742 O O . MET A 1 90 ? 45.030 -21.272 -56.922 1.00 82.06 90 MET A O 1
ATOM 746 N N . LEU A 1 91 ? 43.027 -20.725 -56.068 1.00 77.56 91 LEU A N 1
ATOM 747 C CA . LEU A 1 91 ? 42.281 -21.051 -57.288 1.00 77.56 91 LEU A CA 1
ATOM 748 C C . LEU A 1 91 ? 42.697 -20.147 -58.454 1.00 77.56 91 LEU A C 1
ATOM 750 O O . LEU A 1 91 ? 42.923 -20.637 -59.557 1.00 77.56 91 LEU A O 1
ATOM 754 N N . ASN A 1 92 ? 42.853 -18.843 -58.217 1.00 76.81 92 ASN A N 1
ATOM 755 C CA . ASN A 1 92 ? 43.229 -17.900 -59.266 1.00 76.81 92 ASN A CA 1
ATOM 756 C C . ASN A 1 92 ? 44.650 -18.185 -59.788 1.00 76.81 92 ASN A C 1
ATOM 758 O O . ASN A 1 92 ? 44.849 -18.190 -60.995 1.00 76.81 92 ASN A O 1
ATOM 762 N N . LEU A 1 93 ? 45.610 -18.533 -58.919 1.00 73.00 93 LEU A N 1
ATOM 763 C CA . LEU A 1 93 ? 46.945 -19.005 -59.325 1.00 73.00 93 LEU A CA 1
ATOM 764 C C . LEU A 1 93 ? 46.887 -20.310 -60.138 1.00 73.00 93 LEU A C 1
ATOM 766 O O . LEU A 1 93 ? 47.563 -20.424 -61.163 1.00 73.00 93 LEU A O 1
ATOM 770 N N . TYR A 1 94 ? 46.059 -21.271 -59.718 1.00 74.62 94 TYR A N 1
ATOM 771 C CA . TYR A 1 94 ? 45.868 -22.543 -60.420 1.00 74.62 94 TYR A CA 1
ATOM 772 C C . TYR A 1 94 ? 45.279 -22.351 -61.830 1.00 74.62 94 TYR A C 1
ATOM 774 O O . TYR A 1 94 ? 45.741 -22.975 -62.787 1.00 74.62 94 TYR A O 1
ATOM 782 N N . PHE A 1 95 ? 44.307 -21.446 -61.989 1.00 62.72 95 PHE A N 1
ATOM 783 C CA . PHE A 1 95 ? 43.702 -21.148 -63.290 1.00 62.72 95 PHE A CA 1
ATOM 784 C C . PHE A 1 95 ? 44.557 -20.213 -64.167 1.00 62.72 95 PHE A C 1
ATOM 786 O O . PHE A 1 95 ? 44.682 -20.479 -65.365 1.00 62.72 95 PHE A O 1
ATOM 793 N N . PHE A 1 96 ? 45.217 -19.184 -63.613 1.00 55.72 96 PHE A N 1
ATOM 794 C CA . PHE A 1 96 ? 46.072 -18.274 -64.401 1.00 55.72 96 PHE A CA 1
ATOM 795 C C . PHE A 1 96 ? 47.296 -18.954 -65.014 1.00 55.72 96 PHE A C 1
ATOM 797 O O . PHE A 1 96 ? 47.760 -18.536 -66.074 1.00 55.72 96 PHE A O 1
ATOM 804 N N . SER A 1 97 ? 47.788 -20.039 -64.408 1.00 54.41 97 SER A N 1
ATOM 805 C CA . SER A 1 97 ? 48.859 -20.852 -64.997 1.00 54.41 97 SER A CA 1
ATOM 806 C C . SER A 1 97 ? 48.494 -21.389 -66.396 1.00 54.41 97 SER A C 1
ATOM 808 O O . SER A 1 97 ? 49.377 -21.579 -67.230 1.00 54.41 97 SER A O 1
ATOM 810 N N . ASN A 1 98 ? 47.194 -21.548 -66.687 1.00 54.84 98 ASN A N 1
ATOM 811 C CA . ASN A 1 98 ? 46.680 -22.041 -67.967 1.00 54.84 98 ASN A CA 1
ATOM 812 C C . ASN A 1 98 ? 46.068 -20.955 -68.883 1.00 54.84 98 ASN A C 1
ATOM 814 O O . ASN A 1 98 ? 45.839 -21.238 -70.059 1.00 54.84 98 ASN A O 1
ATOM 818 N N . SER A 1 99 ? 45.812 -19.727 -68.406 1.00 47.00 99 SER A N 1
ATOM 819 C CA . SER A 1 99 ? 45.056 -18.701 -69.162 1.00 47.00 99 SER A CA 1
ATOM 820 C C . SER A 1 99 ? 45.895 -17.747 -70.027 1.00 47.00 99 SER A C 1
ATOM 822 O O . SER A 1 99 ? 45.338 -16.927 -70.748 1.00 47.00 99 SER A O 1
ATOM 824 N N . ILE A 1 100 ? 47.228 -17.878 -70.055 1.00 43.81 100 ILE A N 1
ATOM 825 C CA . ILE A 1 100 ? 48.139 -17.019 -70.854 1.00 43.81 100 ILE A CA 1
ATOM 826 C C . ILE A 1 100 ? 47.927 -17.159 -72.390 1.00 43.81 100 ILE A C 1
ATOM 828 O O . ILE A 1 100 ? 48.579 -16.489 -73.191 1.00 43.81 100 IL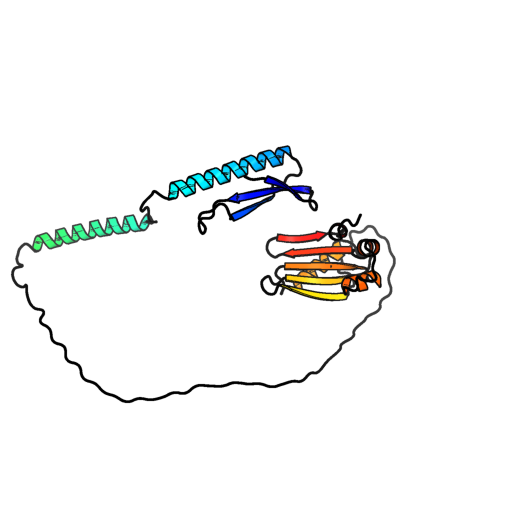E A O 1
ATOM 832 N N . LYS A 1 101 ? 46.987 -18.000 -72.845 1.00 43.53 101 LYS A N 1
ATOM 833 C CA . LYS A 1 101 ? 46.628 -18.160 -74.262 1.00 43.53 101 LYS A CA 1
ATOM 834 C C . LYS A 1 101 ? 45.159 -17.818 -74.524 1.00 43.53 101 LYS A C 1
ATOM 836 O O . LYS A 1 101 ? 44.300 -18.681 -74.369 1.00 43.53 101 LYS A O 1
ATOM 841 N N . ARG A 1 102 ? 44.977 -16.632 -75.127 1.00 41.50 102 ARG A N 1
ATOM 842 C CA . ARG A 1 102 ? 43.737 -16.001 -75.635 1.00 41.50 102 ARG A CA 1
ATOM 843 C C . ARG A 1 102 ? 42.947 -15.239 -74.565 1.00 41.50 102 ARG A C 1
ATOM 845 O O . ARG A 1 102 ? 42.385 -15.847 -73.671 1.00 41.50 102 ARG A O 1
ATOM 852 N N . ASP A 1 103 ? 42.870 -13.921 -74.747 1.00 32.72 103 ASP A N 1
ATOM 853 C CA . ASP A 1 103 ? 41.593 -13.269 -75.059 1.00 32.72 103 ASP A CA 1
ATOM 854 C C . ASP A 1 103 ? 41.840 -11.971 -75.849 1.00 32.72 103 ASP A C 1
ATOM 856 O O . ASP A 1 103 ? 42.449 -11.014 -75.376 1.00 32.72 103 ASP A O 1
ATOM 860 N N . VAL A 1 104 ? 41.391 -11.982 -77.104 1.00 35.75 104 VAL A N 1
ATOM 861 C CA . VAL A 1 104 ? 41.245 -10.840 -78.017 1.00 35.75 104 VAL A CA 1
ATOM 862 C C . VAL A 1 104 ? 39.976 -11.144 -78.809 1.00 35.75 104 VAL A C 1
ATOM 864 O O . VAL A 1 104 ? 39.812 -12.291 -79.222 1.00 35.75 104 VAL A O 1
ATOM 867 N N . VAL A 1 105 ? 39.133 -10.131 -79.056 1.00 32.78 105 VAL A N 1
ATOM 868 C CA . VAL A 1 105 ? 37.706 -10.267 -79.439 1.00 32.78 105 VAL A CA 1
ATOM 869 C C . VAL A 1 105 ? 36.858 -10.691 -78.220 1.00 32.78 105 VAL A C 1
ATOM 871 O O . VAL A 1 105 ? 37.225 -11.621 -77.520 1.00 32.78 105 VAL A O 1
ATOM 874 N N . SER A 1 106 ? 35.746 -10.039 -77.860 1.00 37.31 106 SER A N 1
ATOM 875 C CA . SER A 1 106 ? 35.003 -8.934 -78.502 1.00 37.31 106 SER A CA 1
ATOM 876 C C . SER A 1 106 ? 34.485 -7.915 -77.482 1.00 37.31 106 SER A C 1
ATOM 878 O O . SER A 1 106 ? 33.834 -8.283 -76.507 1.00 37.31 106 SER A O 1
ATOM 880 N N . ALA A 1 107 ? 34.680 -6.630 -77.779 1.00 30.66 107 ALA A N 1
ATOM 881 C CA . ALA A 1 107 ? 33.836 -5.550 -77.268 1.00 30.66 107 ALA A CA 1
ATOM 882 C C . ALA A 1 107 ? 32.704 -5.247 -78.273 1.00 30.66 107 ALA A C 1
ATOM 884 O O . ALA A 1 107 ? 32.771 -5.704 -79.412 1.00 30.66 107 ALA A O 1
ATOM 885 N N . LEU A 1 108 ? 31.741 -4.411 -77.857 1.00 30.83 108 LEU A N 1
ATOM 886 C CA . LEU A 1 108 ? 30.579 -3.927 -78.626 1.00 30.83 108 LEU A CA 1
ATOM 887 C C . LEU A 1 108 ? 29.498 -4.986 -78.922 1.00 30.83 108 LEU A C 1
ATOM 889 O O . LEU A 1 108 ? 29.657 -5.837 -79.791 1.00 30.83 108 LEU A O 1
ATOM 893 N N . ASN A 1 109 ? 28.356 -4.870 -78.234 1.00 29.69 109 ASN A N 1
ATOM 894 C CA . ASN A 1 109 ? 27.065 -4.538 -78.861 1.00 29.69 109 ASN A CA 1
ATOM 895 C C . ASN A 1 109 ? 25.937 -4.535 -77.815 1.00 29.69 109 ASN A C 1
ATOM 897 O O . ASN A 1 109 ? 25.525 -5.586 -77.334 1.00 29.69 109 ASN A O 1
ATOM 901 N N . ILE A 1 110 ? 25.398 -3.351 -77.516 1.00 29.64 110 ILE A N 1
ATOM 902 C CA . ILE A 1 110 ? 24.035 -3.191 -76.996 1.00 29.64 110 ILE A CA 1
ATOM 903 C C . ILE A 1 110 ? 23.414 -2.044 -77.786 1.00 29.64 110 ILE A C 1
ATOM 905 O O . ILE A 1 110 ? 23.738 -0.883 -77.541 1.00 29.64 110 ILE A O 1
ATOM 909 N N . GLU A 1 111 ? 22.525 -2.371 -78.721 1.00 30.83 111 GLU A N 1
ATOM 910 C CA . GLU A 1 111 ? 21.595 -1.400 -79.285 1.00 30.83 111 GLU A CA 1
ATOM 911 C C . GLU A 1 111 ? 20.164 -1.737 -78.853 1.00 30.83 111 GLU A C 1
ATOM 913 O O . GLU A 1 111 ? 19.714 -2.881 -78.890 1.00 30.83 111 GLU A O 1
ATOM 918 N N . LYS A 1 112 ? 19.502 -0.678 -78.395 1.00 29.09 112 LYS A N 1
ATOM 919 C CA . LYS A 1 112 ? 18.071 -0.479 -78.172 1.00 29.09 112 LYS A CA 1
ATOM 920 C C . LYS A 1 112 ? 17.145 -1.320 -79.069 1.00 29.09 112 LYS A C 1
ATOM 922 O O . LYS A 1 112 ? 17.303 -1.311 -80.282 1.00 29.09 112 LYS A O 1
ATOM 927 N N . ILE A 1 113 ? 16.054 -1.830 -78.489 1.00 29.08 113 ILE A N 1
ATOM 928 C CA . ILE A 1 113 ? 14.698 -1.705 -79.057 1.00 29.08 113 ILE A CA 1
ATOM 929 C C . ILE A 1 113 ? 13.665 -1.727 -77.922 1.00 29.08 113 ILE A C 1
ATOM 931 O O . ILE A 1 113 ? 13.811 -2.428 -76.925 1.00 29.08 113 ILE A O 1
ATOM 935 N N . GLU A 1 114 ? 12.639 -0.908 -78.101 1.00 33.31 114 GLU A N 1
ATOM 936 C CA . GLU A 1 114 ? 11.493 -0.666 -77.228 1.00 33.31 114 GLU A CA 1
ATOM 937 C C . GLU A 1 114 ? 10.273 -0.664 -78.154 1.00 33.31 114 GLU A C 1
ATOM 939 O O . GLU A 1 114 ? 10.342 -0.039 -79.212 1.00 33.31 114 GLU A O 1
ATOM 944 N N . ILE A 1 115 ? 9.195 -1.365 -77.792 1.00 31.89 115 ILE A N 1
ATOM 945 C CA . ILE A 1 115 ? 7.866 -1.251 -78.413 1.00 31.89 115 ILE A CA 1
ATOM 946 C C . ILE A 1 115 ? 6.810 -1.644 -77.373 1.00 31.89 115 ILE A C 1
ATOM 948 O O . ILE A 1 115 ? 6.952 -2.627 -76.648 1.00 31.89 115 ILE A O 1
ATOM 952 N N . GLU A 1 116 ? 5.754 -0.844 -77.331 1.00 31.67 116 GLU A N 1
ATOM 953 C CA . GLU A 1 116 ? 4.587 -0.929 -76.454 1.00 31.67 116 GLU A CA 1
ATOM 954 C C . GLU A 1 116 ? 3.363 -1.390 -77.268 1.00 31.67 116 GLU A C 1
ATOM 956 O O . GLU A 1 116 ? 3.291 -1.133 -78.473 1.00 31.67 116 GLU A O 1
ATOM 961 N N . THR A 1 117 ? 2.372 -2.042 -76.645 1.00 30.66 117 THR A N 1
ATOM 962 C CA . THR A 1 117 ? 0.973 -1.991 -77.130 1.00 30.66 117 THR A CA 1
ATOM 963 C C . THR A 1 117 ? -0.040 -2.411 -76.056 1.00 30.66 117 THR A C 1
ATOM 965 O O . THR A 1 117 ? 0.244 -3.250 -75.204 1.00 30.66 117 THR A O 1
ATOM 968 N N . GLU A 1 118 ? -1.233 -1.810 -76.093 1.00 31.83 118 GLU A N 1
ATOM 969 C CA . GLU A 1 118 ? -2.265 -1.895 -75.047 1.00 31.83 118 GLU A CA 1
ATOM 970 C C . GLU A 1 118 ? -3.329 -2.988 -75.279 1.00 31.83 118 GLU A C 1
ATOM 972 O O . GLU A 1 118 ? -3.706 -3.245 -76.423 1.00 31.83 118 GLU A O 1
ATOM 977 N N . ALA A 1 119 ? -3.945 -3.487 -74.193 1.00 29.16 119 ALA A N 1
ATOM 978 C CA . ALA A 1 119 ? -5.394 -3.766 -74.077 1.00 29.16 119 ALA A CA 1
ATOM 979 C C . ALA A 1 119 ? -5.765 -4.313 -72.673 1.00 29.16 119 ALA A C 1
ATOM 981 O O . ALA A 1 119 ? -4.962 -5.021 -72.079 1.00 29.16 119 ALA A O 1
ATOM 982 N N . LYS A 1 120 ? -6.979 -4.160 -72.111 1.00 27.56 120 LYS A N 1
ATOM 983 C CA . LYS A 1 120 ? -8.014 -3.094 -72.146 1.00 27.56 120 LYS A CA 1
ATOM 984 C C . LYS A 1 120 ? -9.080 -3.426 -71.061 1.00 27.56 120 LYS A C 1
ATOM 986 O O . LYS A 1 120 ? -9.164 -4.573 -70.646 1.00 27.56 120 LYS A O 1
ATOM 991 N N . ILE A 1 121 ? -9.963 -2.468 -70.734 1.00 30.08 121 ILE A N 1
ATOM 992 C CA . ILE A 1 121 ? -11.282 -2.630 -70.053 1.00 30.08 121 ILE A CA 1
ATOM 993 C C . ILE A 1 121 ? -11.306 -2.639 -68.492 1.00 30.08 121 ILE A C 1
ATOM 995 O O . ILE A 1 121 ? -10.690 -3.453 -67.817 1.00 30.08 121 ILE A O 1
ATOM 999 N N . LYS A 1 122 ? -12.092 -1.678 -67.970 1.00 29.38 122 LYS A N 1
ATOM 1000 C CA . LYS A 1 122 ? -12.568 -1.355 -66.590 1.00 29.38 122 LYS A CA 1
ATOM 1001 C C . LYS A 1 122 ? -13.983 -2.009 -66.385 1.00 29.38 122 LYS A C 1
ATOM 1003 O O . LYS A 1 122 ? -14.437 -2.588 -67.373 1.00 29.38 122 LYS A O 1
ATOM 1008 N N . PRO A 1 123 ? -14.785 -1.859 -65.289 1.00 40.94 123 PRO A N 1
ATOM 1009 C CA . PRO A 1 123 ? -14.619 -1.195 -63.975 1.00 40.94 123 PRO A CA 1
ATOM 1010 C C . PRO A 1 123 ? -15.219 -2.033 -62.789 1.00 40.94 123 PRO A C 1
ATOM 1012 O O . PRO A 1 123 ? -15.190 -3.251 -62.907 1.00 40.94 123 PRO A O 1
ATOM 1015 N N . GLU A 1 124 ? -15.783 -1.583 -61.640 1.00 32.41 124 GLU A N 1
ATOM 1016 C CA . GLU A 1 124 ? -15.891 -0.354 -60.780 1.00 32.41 124 GLU A CA 1
ATOM 1017 C C . GLU A 1 124 ? -16.043 -0.890 -59.297 1.00 32.41 124 GLU A C 1
ATOM 1019 O O . GLU A 1 124 ? -16.202 -2.096 -59.125 1.00 32.41 124 GLU A O 1
ATOM 1024 N N . LEU A 1 125 ? -15.785 -0.197 -58.166 1.00 30.05 125 LEU A N 1
ATOM 1025 C CA . LEU A 1 125 ? -16.616 0.778 -57.396 1.00 30.05 125 LEU A CA 1
ATOM 1026 C C . LEU A 1 125 ? -18.085 0.331 -57.103 1.00 30.05 125 LEU A C 1
ATOM 1028 O O . LEU A 1 125 ? -18.695 -0.303 -57.953 1.00 30.05 125 LEU A O 1
ATOM 1032 N N . ILE A 1 126 ? -18.738 0.608 -55.952 1.00 31.86 126 ILE A N 1
ATOM 1033 C CA . ILE A 1 126 ? -18.494 1.590 -54.862 1.00 31.86 126 ILE A CA 1
ATOM 1034 C C . ILE A 1 126 ? -18.814 1.013 -53.442 1.00 31.86 126 ILE A C 1
ATOM 1036 O O . ILE A 1 126 ? -19.645 0.126 -53.283 1.00 31.86 126 ILE A O 1
ATOM 1040 N N . GLU A 1 127 ? -18.152 1.580 -52.426 1.00 29.25 127 GLU A N 1
ATOM 1041 C CA . GLU A 1 127 ? -18.495 1.777 -50.987 1.00 29.25 127 GLU A CA 1
ATOM 1042 C C . GLU A 1 127 ? -19.952 2.293 -50.655 1.00 29.25 127 GLU A C 1
ATOM 1044 O O . GLU A 1 127 ? -20.701 2.565 -51.591 1.00 29.25 127 GLU A O 1
ATOM 1049 N N . PRO A 1 128 ? -20.350 2.669 -49.396 1.00 48.16 128 PRO A N 1
ATOM 1050 C CA . PRO A 1 128 ? -20.297 1.999 -48.069 1.00 48.16 128 PRO A CA 1
ATOM 1051 C C . PRO A 1 128 ? -21.633 2.190 -47.236 1.00 48.16 128 PRO A C 1
ATOM 1053 O O . PRO A 1 128 ? -22.700 2.341 -47.814 1.00 48.16 128 PRO A O 1
ATOM 1056 N N . ILE A 1 129 ? -21.562 2.298 -45.881 1.00 28.27 129 ILE A N 1
ATOM 1057 C CA . ILE A 1 129 ? -22.503 2.965 -44.901 1.00 28.27 129 ILE A CA 1
ATOM 1058 C C . ILE A 1 129 ? -23.360 2.115 -43.902 1.00 28.27 129 ILE A C 1
ATOM 1060 O O . ILE A 1 129 ? -24.474 1.700 -44.182 1.00 28.27 129 ILE A O 1
ATOM 1064 N N . LYS A 1 130 ? -22.844 2.039 -42.655 1.00 29.12 130 LYS A N 1
ATOM 1065 C CA . LYS A 1 130 ? -23.417 2.358 -41.304 1.00 29.12 130 LYS A CA 1
ATOM 1066 C C . LYS A 1 130 ? -24.812 1.884 -40.765 1.00 29.12 130 LYS A C 1
ATOM 1068 O O . LYS A 1 130 ? -25.857 2.051 -41.376 1.00 29.12 130 LYS A O 1
ATOM 1073 N N . THR A 1 131 ? -24.787 1.668 -39.430 1.00 22.89 131 THR A N 1
ATOM 1074 C CA . THR A 1 131 ? -25.716 2.135 -38.340 1.00 22.89 131 THR A CA 1
ATOM 1075 C C . THR A 1 131 ? -26.908 1.305 -37.774 1.00 22.89 131 THR A C 1
ATOM 1077 O O . THR A 1 131 ? -28.036 1.441 -38.220 1.00 22.89 131 THR A O 1
ATOM 1080 N N . LEU A 1 132 ? -26.663 0.741 -36.568 1.00 25.59 132 LEU A N 1
ATOM 1081 C CA . LEU A 1 132 ? -27.315 1.056 -35.260 1.00 25.59 132 LEU A CA 1
ATOM 1082 C C . LEU A 1 132 ? -28.597 0.320 -34.759 1.00 25.59 132 LEU A C 1
ATOM 1084 O O . LEU A 1 132 ? -29.506 -0.002 -35.508 1.00 25.59 132 LEU A O 1
ATOM 1088 N N . THR A 1 133 ? -28.695 0.261 -33.413 1.00 24.20 133 THR A N 1
ATOM 1089 C CA . THR A 1 133 ? -29.864 0.023 -32.507 1.00 24.20 133 THR A CA 1
ATOM 1090 C C . THR A 1 133 ? -30.312 -1.423 -32.188 1.00 24.20 133 THR A C 1
ATOM 1092 O O . THR A 1 133 ? -30.258 -2.270 -33.063 1.00 24.20 133 THR A O 1
ATOM 1095 N N . LYS A 1 134 ? -30.806 -1.784 -30.973 1.00 26.69 134 LYS A N 1
ATOM 1096 C CA . LYS A 1 134 ? -30.635 -1.264 -29.573 1.00 26.69 134 LYS A CA 1
ATOM 1097 C C . LYS A 1 134 ? -31.301 -2.216 -28.532 1.00 26.69 134 LYS A C 1
ATOM 1099 O O . LYS A 1 134 ? -32.411 -2.671 -28.785 1.00 26.69 134 LYS A O 1
ATOM 1104 N N . THR A 1 135 ? -30.764 -2.319 -27.297 1.00 23.89 135 THR A N 1
ATOM 1105 C CA . THR A 1 135 ? -31.419 -2.893 -26.066 1.00 23.89 135 THR A CA 1
ATOM 1106 C C . THR A 1 135 ? -31.734 -4.418 -26.080 1.00 23.89 135 THR A C 1
ATOM 1108 O O . THR A 1 135 ? -31.652 -5.026 -27.135 1.00 23.89 135 THR A O 1
ATOM 1111 N N . LYS A 1 136 ? -32.029 -5.134 -24.968 1.00 24.69 136 LYS A N 1
ATOM 1112 C CA . LYS A 1 136 ? -32.501 -4.758 -23.603 1.00 24.69 136 LYS A CA 1
ATOM 1113 C C . LYS A 1 136 ? -32.060 -5.762 -22.494 1.00 24.69 136 LYS A C 1
ATOM 1115 O O . LYS A 1 136 ? -31.525 -6.820 -22.792 1.00 24.69 136 LYS A O 1
ATOM 1120 N N . ASN A 1 137 ? -32.305 -5.401 -21.229 1.00 25.75 137 ASN A N 1
ATOM 1121 C CA . ASN A 1 137 ? -31.833 -6.028 -19.975 1.00 25.75 137 ASN A CA 1
ATOM 1122 C C . ASN A 1 137 ? -32.472 -7.392 -19.603 1.00 25.75 137 ASN A C 1
ATOM 1124 O O . ASN A 1 137 ? -33.627 -7.638 -19.948 1.00 25.75 137 ASN A O 1
ATOM 1128 N N . LYS A 1 138 ? -31.821 -8.129 -18.682 1.00 24.94 138 LYS A N 1
ATOM 1129 C CA . LYS A 1 138 ? -32.478 -8.801 -17.533 1.00 24.94 138 LYS A CA 1
ATOM 1130 C C . LYS A 1 138 ? -31.526 -8.840 -16.316 1.00 24.94 138 LYS A C 1
ATOM 1132 O O . LYS A 1 138 ? -30.313 -8.861 -16.501 1.00 24.94 138 LYS A O 1
ATOM 1137 N N . ASN A 1 139 ? -32.081 -8.835 -15.103 1.00 28.00 139 ASN A N 1
ATOM 1138 C CA . ASN A 1 139 ? -31.371 -9.004 -13.828 1.00 28.00 139 ASN A CA 1
ATOM 1139 C C . ASN A 1 139 ? -31.343 -10.488 -13.420 1.00 28.00 139 ASN A C 1
ATOM 1141 O O . ASN A 1 139 ? -32.249 -11.228 -13.807 1.00 28.00 139 ASN A O 1
ATOM 1145 N N . GLU A 1 140 ? -30.438 -10.861 -12.511 1.00 30.58 140 GLU A N 1
ATOM 1146 C CA . GLU A 1 140 ? -30.699 -11.939 -11.547 1.00 30.58 140 GLU A CA 1
ATOM 1147 C C . GLU A 1 140 ? -29.900 -11.718 -10.249 1.00 30.58 140 GLU A C 1
ATOM 1149 O O . GLU A 1 140 ? -28.728 -11.346 -10.285 1.00 30.58 140 GLU A O 1
ATOM 1154 N N . GLU A 1 141 ? -30.562 -11.894 -9.105 1.00 28.94 141 GLU A N 1
ATOM 1155 C CA . GLU A 1 141 ? -29.990 -11.786 -7.757 1.00 28.94 141 GLU A CA 1
ATOM 1156 C C . GLU A 1 141 ? -29.791 -13.196 -7.188 1.00 28.94 141 GLU A C 1
ATOM 1158 O O . GLU A 1 141 ? -30.669 -14.043 -7.350 1.00 28.94 141 GLU A O 1
ATOM 1163 N N . ILE A 1 142 ? -28.703 -13.445 -6.453 1.00 29.66 142 ILE A N 1
ATOM 1164 C CA . ILE A 1 142 ? -28.591 -14.636 -5.596 1.00 29.66 142 ILE A CA 1
ATOM 1165 C C . ILE A 1 142 ? -28.060 -14.212 -4.226 1.00 29.66 142 ILE A C 1
ATOM 1167 O O . ILE A 1 142 ? -26.895 -13.851 -4.074 1.00 29.66 142 ILE A O 1
ATOM 1171 N N . ASN A 1 143 ? -28.934 -14.281 -3.222 1.00 30.94 143 ASN A N 1
ATOM 1172 C CA . ASN A 1 143 ? -28.567 -14.165 -1.815 1.00 30.94 143 ASN A CA 1
ATOM 1173 C C . ASN A 1 143 ? -28.097 -15.527 -1.290 1.00 30.94 143 ASN A C 1
ATOM 1175 O O . ASN A 1 143 ? -28.778 -16.528 -1.515 1.00 30.94 143 ASN A O 1
ATOM 1179 N N . GLN A 1 144 ? -27.020 -15.559 -0.502 1.00 29.53 144 GLN A N 1
ATOM 1180 C CA . GLN A 1 144 ? -26.787 -16.653 0.446 1.00 29.53 144 GLN A CA 1
ATOM 1181 C C . GLN A 1 144 ? -25.973 -16.175 1.656 1.00 29.53 144 GLN A C 1
ATOM 1183 O O . GLN A 1 144 ? -24.747 -16.131 1.644 1.00 29.53 144 GLN A O 1
ATOM 1188 N N . THR A 1 145 ? -26.692 -15.809 2.716 1.00 26.25 145 THR A N 1
ATOM 1189 C CA . THR A 1 145 ? -26.150 -15.611 4.065 1.00 26.25 145 THR A CA 1
ATOM 1190 C C . THR A 1 145 ? -26.213 -16.941 4.816 1.00 26.25 145 THR A C 1
ATOM 1192 O O . THR A 1 145 ? -27.216 -17.648 4.713 1.00 26.25 145 THR A O 1
ATOM 1195 N N . GLN A 1 146 ? -25.187 -17.272 5.602 1.00 33.12 146 GLN A N 1
ATOM 1196 C CA . GLN A 1 146 ? -25.246 -18.359 6.584 1.00 33.12 146 GLN A CA 1
ATOM 1197 C C . GLN A 1 146 ? -24.800 -17.832 7.951 1.00 33.12 146 GLN A C 1
ATOM 1199 O O . GLN A 1 146 ? -23.643 -17.469 8.132 1.00 33.12 146 GLN A O 1
ATOM 1204 N N . GLU A 1 147 ? -25.727 -17.771 8.908 1.00 31.22 147 GLU A N 1
ATOM 1205 C CA . GLU A 1 147 ? -25.423 -17.396 10.291 1.00 31.22 147 GLU A CA 1
ATOM 1206 C C . GLU A 1 147 ? -24.826 -18.582 11.063 1.00 31.22 147 GLU A C 1
ATOM 1208 O O . GLU A 1 147 ? -25.469 -19.626 11.179 1.00 31.22 147 GLU A O 1
ATOM 1213 N N . ILE A 1 148 ? -23.670 -18.395 11.708 1.00 33.59 148 ILE A N 1
ATOM 1214 C CA . ILE A 1 148 ? -23.252 -19.206 12.864 1.00 33.59 148 ILE A CA 1
ATOM 1215 C C . ILE A 1 148 ? -22.710 -18.258 13.943 1.00 33.59 148 ILE A C 1
ATOM 1217 O O . ILE A 1 148 ? -21.953 -17.334 13.656 1.00 33.59 148 ILE A O 1
ATOM 1221 N N . LYS A 1 149 ? -23.135 -18.455 15.197 1.00 35.03 149 LYS A N 1
ATOM 1222 C CA . LYS A 1 149 ? -22.792 -17.586 16.339 1.00 35.03 149 LYS A CA 1
ATOM 1223 C C . LYS A 1 149 ? -21.452 -17.992 16.988 1.00 35.03 149 LYS A C 1
ATOM 1225 O O . LYS A 1 149 ? -21.067 -19.156 16.892 1.00 35.03 149 LYS A O 1
ATOM 1230 N N . PRO A 1 150 ? -20.724 -17.053 17.624 1.00 36.12 150 PRO A N 1
ATOM 1231 C CA . PRO A 1 150 ? -19.301 -17.227 17.917 1.00 36.12 150 PRO A CA 1
ATOM 1232 C C . PRO A 1 150 ? -19.015 -18.127 19.125 1.00 36.12 150 PRO A C 1
ATOM 1234 O O . PRO A 1 150 ? -19.728 -18.099 20.128 1.00 36.12 150 PRO A O 1
ATOM 1237 N N . PHE A 1 151 ? -17.889 -18.843 19.065 1.00 27.36 151 PHE A N 1
ATOM 1238 C CA . PHE A 1 151 ? -17.267 -19.486 20.222 1.00 27.36 151 PHE A CA 1
ATOM 1239 C C . PHE A 1 151 ? -16.160 -18.590 20.798 1.00 27.36 151 PHE A C 1
ATOM 1241 O O . PHE A 1 151 ? -15.336 -18.057 20.056 1.00 27.36 151 PHE A O 1
ATOM 1248 N N . HIS A 1 152 ? -16.130 -18.424 22.122 1.00 40.53 152 HIS A N 1
ATOM 1249 C CA . HIS A 1 152 ? -15.155 -17.582 22.818 1.00 40.53 152 HIS A CA 1
ATOM 1250 C C . HIS A 1 152 ? -14.108 -18.445 23.532 1.00 40.53 152 HIS A C 1
ATOM 1252 O O . HIS A 1 152 ? -14.436 -19.155 24.480 1.00 40.53 152 HIS A O 1
ATOM 1258 N N . GLY A 1 153 ? -12.841 -18.346 23.123 1.00 31.61 153 GLY A N 1
ATOM 1259 C CA . GLY A 1 153 ? -11.743 -19.068 23.767 1.00 31.61 153 GLY A CA 1
ATOM 1260 C C . GLY A 1 153 ? -10.376 -18.464 23.460 1.00 31.61 153 GLY A C 1
ATOM 1261 O O . GLY A 1 153 ? -9.865 -18.605 22.353 1.00 31.61 153 GLY A O 1
ATOM 1262 N N . LYS A 1 154 ? -9.757 -17.816 24.454 1.00 50.12 154 LYS A N 1
ATOM 1263 C CA . LYS A 1 154 ? -8.327 -17.477 24.410 1.00 50.12 154 LYS A CA 1
ATOM 1264 C C . LYS A 1 154 ? -7.502 -18.751 24.590 1.00 50.12 154 LYS A C 1
ATOM 1266 O O . LYS A 1 154 ? -7.592 -19.359 25.650 1.00 50.12 154 LYS A O 1
ATOM 1271 N N . ASN A 1 155 ? -6.638 -19.071 23.632 1.00 35.69 155 ASN A N 1
ATOM 1272 C CA . ASN A 1 155 ? -5.492 -19.961 23.822 1.00 35.69 155 ASN A CA 1
ATOM 1273 C C . ASN A 1 155 ? -4.307 -19.432 23.007 1.00 35.69 155 ASN A C 1
ATOM 1275 O O . ASN A 1 155 ? -4.477 -19.019 21.863 1.00 35.69 155 ASN A O 1
ATOM 1279 N N . ASN A 1 156 ? -3.108 -19.447 23.594 1.00 45.03 156 ASN A N 1
ATOM 1280 C CA . ASN A 1 156 ? -1.880 -18.943 22.965 1.00 45.03 156 ASN A CA 1
ATOM 1281 C C . ASN A 1 156 ? -1.207 -20.008 22.079 1.00 45.03 156 ASN A C 1
ATOM 1283 O O . ASN A 1 156 ? -0.001 -20.237 22.166 1.00 45.03 156 ASN A O 1
ATOM 1287 N N . GLU A 1 157 ? -1.989 -20.667 21.231 1.00 46.81 157 GLU A N 1
ATOM 1288 C CA . GLU A 1 157 ? -1.451 -21.448 20.119 1.00 46.81 157 GLU A CA 1
ATOM 1289 C C . GLU A 1 157 ? -1.190 -20.516 18.931 1.00 46.81 157 GLU A C 1
ATOM 1291 O O . GLU A 1 157 ? -1.873 -19.505 18.755 1.00 46.81 157 GLU A O 1
ATOM 1296 N N . ARG A 1 158 ? -0.210 -20.849 18.082 1.00 50.94 158 ARG A N 1
ATOM 1297 C CA . ARG A 1 158 ? -0.066 -20.187 16.777 1.00 50.94 158 ARG A CA 1
ATOM 1298 C C . ARG A 1 158 ? -1.145 -20.729 15.847 1.00 50.94 158 ARG A C 1
ATOM 1300 O O . ARG A 1 158 ? -0.890 -21.648 15.072 1.00 50.94 158 ARG A O 1
ATOM 1307 N N . THR A 1 159 ? -2.354 -20.191 15.973 1.00 66.12 159 THR A N 1
ATOM 1308 C CA . THR A 1 159 ? -3.454 -20.492 15.060 1.00 66.12 159 THR A CA 1
ATOM 1309 C C . THR A 1 159 ? -3.023 -20.192 13.627 1.00 66.12 159 THR A C 1
ATOM 1311 O O . THR A 1 159 ? -2.402 -19.165 13.344 1.00 66.12 159 THR A O 1
ATOM 1314 N N . ILE A 1 160 ? -3.321 -21.118 12.715 1.00 73.00 160 ILE A N 1
ATOM 1315 C CA . ILE A 1 160 ? -3.101 -20.905 11.282 1.00 73.00 160 ILE A CA 1
ATOM 1316 C C . ILE A 1 160 ? -3.969 -19.702 10.877 1.00 73.00 160 ILE A C 1
ATOM 1318 O O . ILE A 1 160 ? -5.156 -19.703 11.221 1.00 73.00 160 ILE A O 1
ATOM 1322 N N . PRO A 1 161 ? -3.426 -18.676 10.191 1.00 79.56 161 PRO A N 1
ATOM 1323 C CA . PRO A 1 161 ? -4.224 -17.534 9.770 1.00 79.56 161 PRO A CA 1
ATOM 1324 C C . PRO A 1 161 ? -5.343 -18.019 8.848 1.00 79.56 161 PRO A C 1
ATOM 1326 O O . PRO A 1 161 ? -5.097 -18.598 7.793 1.00 79.56 161 PRO A O 1
ATOM 1329 N N . LEU A 1 162 ? -6.584 -17.804 9.277 1.00 90.81 162 LEU A N 1
ATOM 1330 C CA . LEU A 1 162 ? -7.779 -18.087 8.492 1.00 90.81 162 LEU A CA 1
ATOM 1331 C C . LEU A 1 162 ? -8.199 -16.809 7.763 1.00 90.81 162 LEU A C 1
ATOM 1333 O O . LEU A 1 162 ? -8.089 -15.719 8.328 1.00 90.81 162 LEU A O 1
ATOM 1337 N N . ILE A 1 163 ? -8.700 -16.927 6.534 1.00 93.06 163 ILE A N 1
ATOM 1338 C CA . ILE A 1 163 ? -9.327 -15.793 5.844 1.00 93.06 163 ILE A CA 1
ATOM 1339 C C . ILE A 1 163 ? -10.588 -15.399 6.647 1.00 93.06 163 ILE A C 1
ATOM 1341 O O . ILE A 1 163 ? -11.432 -16.267 6.881 1.00 93.06 163 ILE A O 1
ATOM 1345 N N . PRO A 1 164 ? -10.721 -14.141 7.108 1.00 94.62 164 PRO A N 1
ATOM 1346 C CA . PRO A 1 164 ? -11.878 -13.684 7.879 1.00 94.62 164 PRO A CA 1
ATOM 1347 C C . PRO A 1 164 ? -13.150 -13.667 7.024 1.00 94.62 164 PRO A C 1
ATOM 1349 O O . PRO A 1 164 ? -13.085 -13.705 5.796 1.00 94.62 164 PRO A O 1
ATOM 1352 N N . GLU A 1 165 ? -14.312 -13.507 7.656 1.00 96.00 165 GLU A N 1
ATOM 1353 C CA . GLU A 1 165 ? -15.504 -13.068 6.927 1.00 96.00 165 GLU A CA 1
ATOM 1354 C C . GLU A 1 165 ? -15.291 -11.635 6.407 1.00 96.00 165 GLU A C 1
ATOM 1356 O O . GLU A 1 165 ? -14.810 -10.758 7.133 1.00 96.00 165 GLU A O 1
ATOM 1361 N N . TYR A 1 166 ? -15.634 -11.396 5.139 1.00 97.81 166 TYR A N 1
ATOM 1362 C CA . TYR A 1 166 ? -15.466 -10.101 4.490 1.00 97.81 166 TYR A CA 1
ATOM 1363 C C . TYR A 1 166 ? -16.587 -9.799 3.498 1.00 97.81 166 TYR A C 1
ATOM 1365 O O . TYR A 1 166 ? -17.134 -10.695 2.854 1.00 97.81 166 TYR A O 1
ATOM 1373 N N . LYS A 1 167 ? -16.864 -8.508 3.301 1.00 98.25 167 LYS A N 1
ATOM 1374 C CA . LYS A 1 167 ? -17.723 -8.009 2.225 1.00 98.25 167 LYS A CA 1
ATOM 1375 C C . LYS A 1 167 ? -16.963 -7.001 1.377 1.00 98.25 167 LYS A C 1
ATOM 1377 O O . LYS A 1 167 ? -16.353 -6.066 1.884 1.00 98.25 167 LYS A O 1
ATOM 1382 N N . ILE A 1 168 ? -17.011 -7.185 0.062 1.00 98.25 168 ILE A N 1
ATOM 1383 C CA . ILE A 1 168 ? -16.485 -6.205 -0.889 1.00 98.25 168 ILE A CA 1
ATOM 1384 C C . ILE A 1 168 ? -17.563 -5.133 -1.057 1.00 98.25 168 ILE A C 1
ATOM 1386 O O . ILE A 1 168 ? -18.674 -5.426 -1.495 1.00 98.25 168 ILE A O 1
ATOM 1390 N N . GLU A 1 169 ? -17.258 -3.907 -0.645 1.00 98.00 169 GLU A N 1
ATOM 1391 C CA . GLU A 1 169 ? -18.185 -2.772 -0.712 1.00 98.00 169 GLU A CA 1
ATOM 1392 C C . GLU A 1 169 ? -18.111 -2.088 -2.081 1.00 98.00 169 GLU A C 1
ATOM 1394 O O . GLU A 1 169 ? -19.136 -1.748 -2.665 1.00 98.00 169 GLU A O 1
ATOM 1399 N N . ARG A 1 170 ? -16.895 -1.907 -2.615 1.00 97.25 170 ARG A N 1
ATOM 1400 C CA . ARG A 1 170 ? -16.654 -1.183 -3.870 1.00 97.25 170 ARG A CA 1
ATOM 1401 C C . ARG A 1 170 ? -15.368 -1.653 -4.550 1.00 97.25 170 ARG A C 1
ATOM 1403 O O . ARG A 1 170 ? -14.381 -1.957 -3.881 1.00 97.25 170 ARG A O 1
ATOM 1410 N N . VAL A 1 171 ? -15.366 -1.652 -5.883 1.00 97.38 171 VAL A N 1
ATOM 1411 C CA . VAL A 1 171 ? -14.174 -1.850 -6.723 1.00 97.38 171 VAL A CA 1
ATOM 1412 C C . VAL A 1 171 ? -14.102 -0.713 -7.738 1.00 97.38 171 VAL A C 1
ATOM 1414 O O . VAL A 1 171 ? -15.086 -0.418 -8.412 1.00 97.38 171 VAL A O 1
ATOM 1417 N N . GLU A 1 172 ? -12.941 -0.074 -7.852 1.00 96.94 172 GLU A N 1
ATOM 1418 C CA . GLU A 1 172 ? -12.675 1.033 -8.772 1.00 96.94 172 GLU A CA 1
ATOM 1419 C C . GLU A 1 172 ? -11.559 0.659 -9.747 1.00 96.94 172 GLU A C 1
ATOM 1421 O O . GLU A 1 172 ? -10.499 0.187 -9.337 1.00 96.94 172 GLU A O 1
ATOM 1426 N N . LYS A 1 173 ? -11.759 0.924 -11.042 1.00 96.12 173 LYS A N 1
ATOM 1427 C CA . LYS A 1 173 ? -10.707 0.823 -12.061 1.00 96.12 173 LYS A CA 1
ATOM 1428 C C . LYS A 1 173 ? -10.120 2.211 -12.307 1.00 96.12 173 LYS A C 1
ATOM 1430 O O . LYS A 1 173 ? -10.683 2.999 -13.060 1.00 96.12 173 LYS A O 1
ATOM 1435 N N . LEU A 1 174 ? -9.002 2.503 -11.645 1.00 92.12 174 LEU A N 1
ATOM 1436 C CA . LEU A 1 174 ? -8.356 3.821 -11.631 1.00 92.12 174 LEU A CA 1
ATOM 1437 C C . LEU A 1 174 ? -7.621 4.139 -12.940 1.00 92.12 174 LEU A C 1
ATOM 1439 O O . LEU A 1 174 ? -7.556 5.294 -13.353 1.00 92.12 174 LEU A O 1
ATOM 1443 N N . SER A 1 175 ? -7.078 3.122 -13.615 1.00 89.00 175 SER A N 1
ATOM 1444 C CA . SER A 1 175 ? -6.443 3.284 -14.925 1.00 89.00 175 SER A CA 1
ATOM 1445 C C . SER A 1 175 ? -6.670 2.065 -15.809 1.00 89.00 175 SER A C 1
ATOM 1447 O O . SER A 1 175 ? -6.440 0.929 -15.394 1.00 89.00 175 SER A O 1
ATOM 1449 N N . SER A 1 176 ? -7.078 2.299 -17.057 1.00 81.75 176 SER A N 1
ATOM 1450 C CA . SER A 1 176 ? -7.086 1.283 -18.111 1.00 81.75 176 SER A CA 1
ATOM 1451 C C . SER A 1 176 ? -5.665 0.949 -18.571 1.00 81.75 176 SER A C 1
ATOM 1453 O O . SER A 1 176 ? -5.297 -0.222 -18.574 1.00 81.75 176 SER A O 1
ATOM 1455 N N . SER A 1 177 ? -4.857 1.963 -18.895 1.00 88.44 177 SER A N 1
ATOM 1456 C CA . SER A 1 177 ? -3.510 1.811 -19.469 1.00 88.44 177 SER A CA 1
ATOM 1457 C C . SER A 1 177 ? -2.497 1.148 -18.533 1.00 88.44 177 SER A C 1
ATOM 1459 O O . SER A 1 177 ? -1.613 0.442 -19.005 1.00 88.44 177 SER A O 1
ATOM 1461 N N . PHE A 1 178 ? -2.624 1.356 -17.219 1.00 87.50 178 PHE A N 1
ATOM 1462 C CA . PHE A 1 178 ? -1.775 0.712 -16.204 1.00 87.50 178 PHE A CA 1
ATOM 1463 C C . PHE A 1 178 ? -2.465 -0.464 -15.495 1.00 87.50 178 PHE A C 1
ATOM 1465 O O . PHE A 1 178 ? -1.932 -0.965 -14.505 1.00 87.50 178 PHE A O 1
ATOM 1472 N N . ALA A 1 179 ? -3.662 -0.849 -15.966 1.00 92.75 179 ALA A N 1
ATOM 1473 C CA . ALA A 1 179 ? -4.575 -1.795 -15.324 1.00 92.75 179 ALA A CA 1
ATOM 1474 C C . ALA A 1 179 ? -4.558 -1.655 -13.790 1.00 92.75 179 ALA A C 1
ATOM 1476 O O . ALA A 1 179 ? -4.237 -2.595 -13.065 1.00 92.75 179 ALA A O 1
ATOM 1477 N N . GLN A 1 180 ? -4.837 -0.440 -13.309 1.00 95.62 180 GLN A N 1
ATOM 1478 C CA . GLN A 1 180 ? -4.798 -0.129 -11.884 1.00 95.62 180 GLN A CA 1
ATOM 1479 C C . GLN A 1 180 ? -6.188 -0.267 -11.266 1.00 95.62 180 GLN A C 1
ATOM 1481 O O . GLN A 1 180 ? -7.145 0.345 -11.753 1.00 95.62 180 GLN A O 1
ATOM 1486 N N . GLY A 1 181 ? -6.278 -1.040 -10.187 1.00 96.81 181 GLY A N 1
ATOM 1487 C CA . GLY A 1 181 ? -7.507 -1.287 -9.440 1.00 96.81 181 GLY A CA 1
ATOM 1488 C C . GLY A 1 181 ? -7.415 -0.842 -7.987 1.00 96.81 181 GLY A C 1
ATOM 1489 O O . GLY A 1 181 ? -6.337 -0.834 -7.388 1.00 96.81 181 GLY A O 1
ATOM 1490 N N . LYS A 1 182 ? -8.563 -0.506 -7.397 1.00 97.81 182 LYS A N 1
ATOM 1491 C CA . LYS A 1 182 ? -8.696 -0.307 -5.955 1.00 97.81 182 LYS A CA 1
ATOM 1492 C C . LYS A 1 182 ? -9.937 -1.007 -5.410 1.00 97.81 182 LYS A C 1
ATOM 1494 O O . LYS A 1 182 ? -11.035 -0.808 -5.920 1.00 97.81 182 LYS A O 1
ATOM 1499 N N . VAL A 1 183 ? -9.756 -1.813 -4.371 1.00 98.50 183 VAL A N 1
ATOM 1500 C CA . VAL A 1 183 ? -10.795 -2.630 -3.734 1.00 98.50 183 VAL A CA 1
ATOM 1501 C C . VAL A 1 183 ? -11.022 -2.121 -2.311 1.00 98.50 183 VAL A C 1
ATOM 1503 O O . VAL A 1 183 ? -10.070 -1.928 -1.555 1.00 98.50 183 VAL A O 1
ATOM 1506 N N . TYR A 1 184 ? -12.282 -1.907 -1.943 1.00 98.50 184 TYR A N 1
ATOM 1507 C CA . TYR A 1 184 ? -12.699 -1.454 -0.617 1.00 98.50 184 TYR A CA 1
ATOM 1508 C C . TYR A 1 184 ? -13.495 -2.576 0.051 1.00 98.50 184 TYR A C 1
ATOM 1510 O O . TYR A 1 184 ? -14.512 -3.025 -0.486 1.00 98.50 184 TYR A O 1
ATOM 1518 N N . VAL A 1 185 ? -13.021 -3.043 1.205 1.00 98.50 185 VAL A N 1
ATOM 1519 C CA . VAL A 1 185 ? -13.513 -4.264 1.862 1.00 98.50 185 VAL A CA 1
ATOM 1520 C C . VAL A 1 185 ? -13.853 -3.973 3.318 1.00 98.50 185 VAL A C 1
ATOM 1522 O O . VAL A 1 185 ? -13.097 -3.284 3.998 1.00 98.50 185 VAL A O 1
ATOM 1525 N N . THR A 1 186 ? -14.959 -4.520 3.814 1.00 98.38 186 THR A N 1
ATOM 1526 C CA . THR A 1 186 ? -15.314 -4.514 5.236 1.00 98.38 186 THR A CA 1
ATOM 1527 C C . THR A 1 186 ? -15.071 -5.888 5.866 1.00 98.38 186 THR A C 1
ATOM 1529 O O . THR A 1 186 ? -15.400 -6.913 5.269 1.00 98.38 186 THR A O 1
ATOM 1532 N N . ILE A 1 187 ? -14.470 -5.906 7.060 1.00 98.00 187 ILE A N 1
ATOM 1533 C CA . ILE A 1 187 ? -14.096 -7.104 7.840 1.00 98.00 187 ILE A CA 1
ATOM 1534 C C . ILE A 1 187 ? -14.378 -6.898 9.334 1.00 98.00 187 ILE A C 1
ATOM 1536 O O . ILE A 1 187 ? -14.575 -5.765 9.782 1.00 98.00 187 ILE A O 1
ATOM 1540 N N . ASP A 1 188 ? -14.375 -7.965 10.135 1.00 96.25 188 ASP A N 1
ATOM 1541 C CA . ASP A 1 188 ? -14.443 -7.813 11.593 1.00 96.25 188 ASP A CA 1
ATOM 1542 C C . ASP A 1 188 ? -13.209 -7.065 12.141 1.00 96.25 188 ASP A C 1
ATOM 1544 O O . ASP A 1 188 ? -12.070 -7.335 11.751 1.00 96.25 188 ASP A O 1
ATOM 1548 N N . ILE A 1 189 ? -13.443 -6.126 13.062 1.00 93.31 189 ILE A N 1
ATOM 1549 C CA . ILE A 1 189 ? -12.414 -5.254 13.654 1.00 93.31 189 ILE A CA 1
ATOM 1550 C C . ILE A 1 189 ? -11.363 -6.015 14.480 1.00 93.31 189 ILE A C 1
ATOM 1552 O O . ILE A 1 189 ? -10.260 -5.516 14.675 1.00 93.31 189 ILE A O 1
ATOM 1556 N N . ASN A 1 190 ? -11.681 -7.226 14.941 1.00 91.94 190 ASN A N 1
ATOM 1557 C CA . ASN A 1 190 ? -10.803 -8.068 15.755 1.00 91.94 190 ASN A CA 1
ATOM 1558 C C . ASN A 1 190 ? -9.922 -9.014 14.908 1.00 91.94 190 ASN A C 1
ATOM 1560 O O . ASN A 1 190 ? -9.225 -9.867 15.461 1.00 91.94 190 ASN A O 1
ATOM 1564 N N . THR A 1 191 ? -9.955 -8.899 13.574 1.00 93.50 191 THR A N 1
ATOM 1565 C CA . THR A 1 191 ? -9.166 -9.742 12.659 1.00 93.50 191 THR A CA 1
ATOM 1566 C C . THR A 1 191 ? -7.664 -9.485 12.814 1.00 93.50 191 THR A C 1
ATOM 1568 O O . THR A 1 191 ? -7.212 -8.347 12.697 1.00 93.50 191 THR A O 1
ATOM 1571 N N . SER A 1 192 ? -6.863 -10.540 12.996 1.00 95.81 192 SER A N 1
ATOM 1572 C CA . SER A 1 192 ? -5.401 -10.427 13.111 1.00 95.81 192 SER A CA 1
ATOM 1573 C C . SER A 1 192 ? -4.728 -9.992 11.802 1.00 95.81 192 SER A C 1
ATOM 1575 O O . SER A 1 192 ? -5.190 -10.314 10.708 1.00 95.81 192 SER A O 1
ATOM 1577 N N . ASN A 1 193 ? -3.591 -9.300 11.904 1.00 96.38 193 ASN A N 1
ATOM 1578 C CA . ASN A 1 193 ? -2.893 -8.719 10.749 1.00 96.38 193 ASN A CA 1
ATOM 1579 C C . ASN A 1 193 ? -2.433 -9.788 9.732 1.00 96.38 193 ASN A C 1
ATOM 1581 O O . ASN A 1 193 ? -2.440 -9.529 8.531 1.00 96.38 193 ASN A O 1
ATOM 1585 N N . GLU A 1 194 ? -2.126 -11.010 10.181 1.00 96.19 194 GLU A N 1
ATOM 1586 C CA . GLU A 1 194 ? -1.815 -12.147 9.297 1.00 96.19 194 GLU A CA 1
ATOM 1587 C C . GLU A 1 194 ? -3.052 -12.636 8.522 1.00 96.19 194 GLU A C 1
ATOM 1589 O O . GLU A 1 194 ? -2.982 -12.873 7.317 1.00 96.19 194 GLU A O 1
ATOM 1594 N N . SER A 1 195 ? -4.218 -12.719 9.175 1.00 96.38 195 SER A N 1
ATOM 1595 C CA . SER A 1 195 ? -5.497 -13.024 8.515 1.00 96.38 195 SER A CA 1
ATOM 1596 C C . SER A 1 195 ? -5.929 -11.921 7.539 1.00 96.38 195 SER A C 1
ATOM 1598 O O . SER A 1 195 ? -6.464 -12.214 6.469 1.00 96.38 195 SER A O 1
ATOM 1600 N N . GLN A 1 196 ? -5.660 -10.653 7.870 1.00 97.75 196 GLN A N 1
ATOM 1601 C CA . GLN A 1 196 ? -5.874 -9.509 6.976 1.00 97.75 196 GLN A CA 1
ATOM 1602 C C . GLN A 1 196 ? -4.954 -9.557 5.744 1.00 97.75 196 GLN A C 1
ATOM 1604 O O . GLN A 1 196 ? -5.410 -9.327 4.623 1.00 97.75 196 GLN A O 1
ATOM 1609 N N . ARG A 1 197 ? -3.671 -9.893 5.929 1.00 97.69 197 ARG A N 1
ATOM 1610 C CA . ARG A 1 197 ? -2.708 -10.100 4.839 1.00 97.69 197 ARG A CA 1
ATOM 1611 C C . ARG A 1 197 ? -3.148 -11.237 3.914 1.00 97.69 197 ARG A C 1
ATOM 1613 O O . ARG A 1 197 ? -3.213 -11.024 2.706 1.00 97.69 197 ARG A O 1
ATOM 1620 N N . LEU A 1 198 ? -3.511 -12.394 4.471 1.00 97.56 198 LEU A N 1
ATOM 1621 C CA . LEU A 1 198 ? -3.953 -13.563 3.703 1.00 97.56 198 LEU A CA 1
ATOM 1622 C C . LEU A 1 198 ? -5.220 -13.272 2.876 1.00 97.56 198 LEU A C 1
ATOM 1624 O O . LEU A 1 198 ? -5.332 -13.713 1.732 1.00 97.56 198 LEU A O 1
ATOM 1628 N N . LEU A 1 199 ? -6.152 -12.475 3.416 1.00 98.19 199 LEU A N 1
ATOM 1629 C CA . LEU A 1 199 ? -7.294 -11.961 2.654 1.00 98.19 199 LEU A CA 1
ATOM 1630 C C . LEU A 1 199 ? -6.843 -11.106 1.462 1.00 98.19 199 LEU A C 1
ATOM 1632 O O . LEU A 1 199 ? -7.319 -11.309 0.349 1.00 98.19 199 LEU A O 1
ATOM 1636 N N . CYS A 1 200 ? -5.938 -10.150 1.679 1.00 98.38 200 CYS A N 1
ATOM 1637 C CA . CYS A 1 200 ? -5.436 -9.283 0.613 1.00 98.38 200 CYS A CA 1
ATOM 1638 C C . CYS A 1 200 ? -4.680 -10.056 -0.478 1.00 98.38 200 CYS A C 1
ATOM 1640 O O . CYS A 1 200 ? -4.804 -9.725 -1.657 1.00 98.38 200 CYS A O 1
ATOM 1642 N N . GLU A 1 201 ? -3.949 -11.107 -0.111 1.00 97.62 201 GLU A N 1
ATOM 1643 C CA . GLU A 1 201 ? -3.285 -12.010 -1.055 1.00 97.62 201 GLU A CA 1
ATOM 1644 C C . GLU A 1 201 ? -4.325 -12.779 -1.896 1.00 97.62 201 GLU A C 1
ATOM 1646 O O . GLU A 1 201 ? -4.293 -12.691 -3.124 1.00 97.62 201 GLU A O 1
ATOM 1651 N N . ASN A 1 202 ? -5.345 -13.390 -1.280 1.00 98.00 202 ASN A N 1
ATOM 1652 C CA . ASN A 1 202 ? -6.417 -14.076 -2.020 1.00 98.00 202 ASN A CA 1
ATOM 1653 C C . ASN A 1 202 ? -7.271 -13.133 -2.897 1.00 98.00 202 ASN A C 1
ATOM 1655 O O . ASN A 1 202 ? -7.700 -13.494 -3.995 1.00 98.00 202 ASN A O 1
ATOM 1659 N N . LEU A 1 203 ? -7.506 -11.898 -2.446 1.00 98.06 203 LEU A N 1
ATOM 1660 C CA . LEU A 1 203 ? -8.170 -10.867 -3.249 1.00 98.06 203 LEU A CA 1
ATOM 1661 C C . LEU A 1 203 ? -7.300 -10.395 -4.425 1.00 98.06 203 LEU A C 1
ATOM 1663 O O . LEU A 1 203 ? -7.845 -10.061 -5.474 1.00 98.06 203 LEU A O 1
ATOM 1667 N N . THR A 1 204 ? -5.973 -10.406 -4.286 1.00 97.56 204 THR A N 1
ATOM 1668 C CA . THR A 1 204 ? -5.037 -10.091 -5.379 1.00 97.56 204 THR A CA 1
ATOM 1669 C C . THR A 1 204 ? -5.061 -11.169 -6.464 1.00 97.56 204 THR A C 1
ATOM 1671 O O . THR A 1 204 ? -5.053 -10.842 -7.647 1.00 97.56 204 THR A O 1
ATOM 1674 N N . GLU A 1 205 ? -5.173 -12.446 -6.087 1.00 96.75 205 GLU A N 1
ATOM 1675 C CA . GLU A 1 205 ? -5.386 -13.548 -7.038 1.00 96.75 205 GLU A CA 1
ATOM 1676 C C . GLU A 1 205 ? -6.740 -13.428 -7.756 1.00 96.75 205 GLU A C 1
ATOM 1678 O O . GLU A 1 205 ? -6.819 -13.574 -8.981 1.00 96.75 205 GLU A O 1
ATOM 1683 N N . ARG A 1 206 ? -7.808 -13.120 -7.002 1.00 97.69 206 ARG A N 1
ATOM 1684 C CA . ARG A 1 206 ? -9.164 -12.926 -7.541 1.00 97.69 206 ARG A CA 1
ATOM 1685 C C . ARG A 1 206 ? -9.237 -11.781 -8.550 1.00 97.69 206 ARG A C 1
ATOM 1687 O O . ARG A 1 206 ? -9.905 -11.939 -9.565 1.00 97.69 206 ARG A O 1
ATOM 1694 N N . TYR A 1 207 ? -8.578 -10.660 -8.264 1.00 96.62 207 TYR A N 1
ATOM 1695 C CA . TYR A 1 207 ? -8.570 -9.462 -9.107 1.00 96.62 207 TYR A CA 1
ATOM 1696 C C . TYR A 1 207 ? -7.293 -9.353 -9.957 1.00 96.62 207 TYR A C 1
ATOM 1698 O O . TYR A 1 207 ? -6.666 -8.294 -10.075 1.00 96.62 207 TYR A O 1
ATOM 1706 N N . SER A 1 208 ? -6.894 -10.483 -10.543 1.00 95.19 208 SER A N 1
ATOM 1707 C CA . SER A 1 208 ? -5.680 -10.624 -11.351 1.00 95.19 208 SER A CA 1
ATOM 1708 C C . SER A 1 208 ? -5.743 -9.916 -12.715 1.00 95.19 208 SER A C 1
ATOM 1710 O O . SER A 1 208 ? -4.741 -9.887 -13.434 1.00 95.19 208 SER A O 1
ATOM 1712 N N . GLU A 1 209 ? -6.861 -9.266 -13.065 1.00 94.25 209 GLU A N 1
ATOM 1713 C CA . GLU A 1 209 ? -6.927 -8.310 -14.175 1.00 94.25 209 GLU A CA 1
ATOM 1714 C C . GLU A 1 209 ? -6.194 -6.985 -13.896 1.00 94.25 209 GLU A C 1
ATOM 1716 O O . GLU A 1 209 ? -5.999 -6.197 -14.828 1.00 94.25 209 GLU A O 1
ATOM 1721 N N . PHE A 1 210 ? -5.790 -6.720 -12.646 1.00 95.94 210 PHE A N 1
ATOM 1722 C CA . PHE A 1 210 ? -5.020 -5.534 -12.274 1.00 95.94 210 PHE A CA 1
ATOM 1723 C C . PHE A 1 210 ? -3.521 -5.836 -12.115 1.00 95.94 210 PHE A C 1
ATOM 1725 O O . PHE A 1 210 ? -3.113 -6.625 -11.266 1.00 95.94 210 PHE A O 1
ATOM 1732 N N . SER A 1 211 ? -2.663 -5.140 -12.871 1.00 94.06 211 SER A N 1
ATOM 1733 C CA . SER A 1 211 ? -1.199 -5.203 -12.686 1.00 94.06 211 SER A CA 1
ATOM 1734 C C . SER A 1 211 ? -0.689 -4.374 -11.502 1.00 94.06 211 SER A C 1
ATOM 1736 O O . SER A 1 211 ? 0.452 -4.554 -11.067 1.00 94.06 211 SER A O 1
ATOM 1738 N N . ASN A 1 212 ? -1.525 -3.471 -10.986 1.00 95.69 212 ASN A N 1
ATOM 1739 C CA . ASN A 1 212 ? -1.295 -2.706 -9.767 1.00 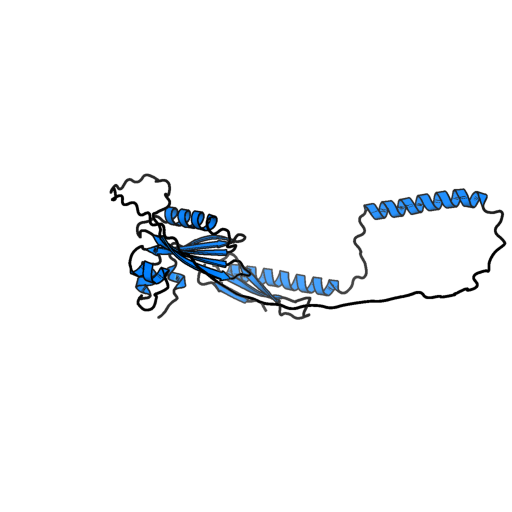95.69 212 ASN A CA 1
ATOM 1740 C C . ASN A 1 212 ? -2.624 -2.618 -9.001 1.00 95.69 212 ASN A C 1
ATOM 1742 O O . ASN A 1 212 ? -3.594 -2.065 -9.518 1.00 95.69 212 ASN A O 1
ATOM 1746 N N . ILE A 1 213 ? -2.687 -3.180 -7.796 1.00 97.38 213 ILE A N 1
ATOM 1747 C CA . ILE A 1 213 ? -3.909 -3.222 -6.985 1.00 97.38 213 ILE A CA 1
ATOM 1748 C C . ILE A 1 213 ? -3.661 -2.621 -5.604 1.00 97.38 213 ILE A C 1
ATOM 1750 O O . ILE A 1 213 ? -2.662 -2.917 -4.950 1.00 97.38 213 ILE A O 1
ATOM 1754 N N . MET A 1 214 ? -4.591 -1.781 -5.153 1.00 97.94 214 MET A N 1
ATOM 1755 C CA . MET A 1 214 ? -4.679 -1.306 -3.773 1.00 97.94 214 MET A CA 1
ATOM 1756 C C . MET A 1 214 ? -5.914 -1.917 -3.111 1.00 97.94 214 MET A C 1
ATOM 1758 O O . MET A 1 214 ? -7.010 -1.840 -3.657 1.00 97.94 214 MET A O 1
ATOM 1762 N N . ILE A 1 215 ? -5.761 -2.496 -1.925 1.00 98.56 215 ILE A N 1
ATOM 1763 C CA . ILE A 1 215 ? -6.861 -3.057 -1.138 1.00 98.56 215 ILE A CA 1
ATOM 1764 C C . ILE A 1 215 ? -6.906 -2.301 0.188 1.00 98.56 215 ILE A C 1
ATOM 1766 O O . ILE A 1 215 ? -5.910 -2.238 0.907 1.00 98.56 215 ILE A O 1
ATOM 1770 N N . CYS A 1 216 ? -8.049 -1.703 0.506 1.00 98.31 216 CYS A N 1
ATOM 1771 C CA . CYS A 1 216 ? -8.270 -0.998 1.765 1.00 98.31 216 CYS A CA 1
ATOM 1772 C C . CYS A 1 216 ? -9.276 -1.782 2.615 1.00 98.31 216 CYS A C 1
ATOM 1774 O O . CYS A 1 216 ? -10.405 -2.018 2.175 1.00 98.31 216 CYS A O 1
ATOM 1776 N N . LEU A 1 217 ? -8.852 -2.183 3.816 1.00 98.50 217 LEU A N 1
ATOM 1777 C CA . LEU A 1 217 ? -9.661 -2.945 4.767 1.00 98.50 217 LEU A CA 1
ATOM 1778 C C . LEU A 1 217 ? -10.247 -2.006 5.824 1.00 98.50 217 LEU A C 1
ATOM 1780 O O . LEU A 1 217 ? -9.517 -1.239 6.453 1.00 98.50 217 LEU A O 1
ATOM 1784 N N . TYR A 1 218 ? -11.555 -2.091 6.042 1.00 98.00 218 TYR A N 1
ATOM 1785 C CA . TYR A 1 218 ? -12.304 -1.268 6.989 1.00 98.00 218 TYR A CA 1
ATOM 1786 C C . TYR A 1 218 ? -13.091 -2.139 7.972 1.00 98.00 218 TYR A C 1
ATOM 1788 O O . TYR A 1 218 ? -13.480 -3.260 7.648 1.00 98.00 218 TYR A O 1
ATOM 1796 N N . ALA A 1 219 ? -13.379 -1.629 9.167 1.00 97.56 219 ALA A N 1
ATOM 1797 C CA . ALA A 1 219 ? -14.212 -2.356 10.127 1.00 97.56 219 ALA A CA 1
ATOM 1798 C C . ALA A 1 219 ? -15.687 -2.434 9.673 1.00 97.56 219 ALA A C 1
ATOM 1800 O O . ALA A 1 219 ? -16.260 -1.445 9.217 1.00 97.56 219 ALA A O 1
ATOM 1801 N N . ASN A 1 220 ? -16.339 -3.584 9.878 1.00 96.94 220 ASN A N 1
ATOM 1802 C CA . ASN A 1 220 ? -17.720 -3.920 9.473 1.00 96.94 220 ASN A CA 1
ATOM 1803 C C . ASN A 1 220 ? -18.841 -3.130 10.214 1.00 96.94 220 ASN A C 1
ATOM 1805 O O . ASN A 1 220 ? -20.018 -3.502 10.189 1.00 96.94 220 ASN A O 1
ATOM 1809 N N . GLY A 1 221 ? -18.503 -2.008 10.857 1.00 95.31 221 GLY A N 1
ATOM 1810 C CA . GLY A 1 221 ? -19.455 -1.045 11.420 1.00 95.31 221 GLY A CA 1
ATOM 1811 C C . GLY A 1 221 ? -19.976 -0.044 10.379 1.00 95.31 221 GLY A C 1
ATOM 1812 O O . GLY A 1 221 ? -19.461 0.036 9.265 1.00 95.31 221 GLY A O 1
ATOM 1813 N N . GLN A 1 222 ? -20.981 0.760 10.748 1.00 94.88 222 GLN A N 1
ATOM 1814 C CA . GLN A 1 222 ? -21.575 1.756 9.840 1.00 94.88 222 GLN A CA 1
ATOM 1815 C C . GLN A 1 222 ? -20.540 2.766 9.319 1.00 94.88 222 GLN A C 1
ATOM 1817 O O . GLN A 1 222 ? -20.523 3.073 8.133 1.00 94.88 222 GLN A O 1
ATOM 1822 N N . VAL A 1 223 ? -19.637 3.229 10.186 1.00 95.56 223 VAL A N 1
ATOM 1823 C CA . VAL A 1 223 ? -18.563 4.171 9.837 1.00 95.56 223 VAL A CA 1
ATOM 1824 C C . VAL A 1 223 ? -17.621 3.585 8.778 1.00 95.56 223 VAL A C 1
ATOM 1826 O O . VAL A 1 223 ? -17.405 4.202 7.739 1.00 95.56 223 VAL A O 1
ATOM 1829 N N . GLY A 1 224 ? -17.109 2.366 8.986 1.00 95.94 224 GLY A N 1
ATOM 1830 C CA . GLY A 1 224 ? -16.231 1.704 8.014 1.00 95.94 224 GLY A CA 1
ATOM 1831 C C . GLY A 1 224 ? -16.930 1.398 6.687 1.00 95.94 224 GLY A C 1
ATOM 1832 O O . GLY A 1 224 ? -16.336 1.588 5.627 1.00 95.94 224 GLY A O 1
ATOM 1833 N N . LYS A 1 225 ? -18.221 1.036 6.725 1.00 96.50 225 LYS A N 1
ATOM 1834 C CA . LYS A 1 225 ? -19.071 0.906 5.529 1.00 96.50 225 LYS A CA 1
ATOM 1835 C C . LYS A 1 225 ? -19.230 2.228 4.780 1.00 96.50 225 LYS A C 1
ATOM 1837 O O . LYS A 1 225 ? -19.087 2.227 3.559 1.00 96.50 225 LYS A O 1
ATOM 1842 N N . ASN A 1 226 ? -19.467 3.341 5.477 1.00 95.88 226 ASN A N 1
ATOM 1843 C CA . ASN A 1 226 ? -19.546 4.666 4.859 1.00 95.88 226 ASN A CA 1
ATOM 1844 C C . ASN A 1 226 ? -18.230 5.005 4.136 1.00 95.88 226 ASN A C 1
ATOM 1846 O O . ASN A 1 226 ? -18.266 5.307 2.945 1.00 95.88 226 ASN A O 1
ATOM 1850 N N . ILE A 1 227 ? -17.075 4.855 4.800 1.00 95.12 227 ILE A N 1
ATOM 1851 C CA . ILE A 1 227 ? -15.753 5.138 4.205 1.00 95.12 227 ILE A CA 1
ATOM 1852 C C . ILE A 1 227 ? -15.483 4.237 2.986 1.00 95.12 227 ILE A C 1
ATOM 1854 O O . ILE A 1 227 ? -15.078 4.715 1.924 1.00 95.12 227 ILE A O 1
ATOM 1858 N N . ALA A 1 228 ? -15.748 2.932 3.099 1.00 96.00 228 ALA A N 1
ATOM 1859 C CA . ALA A 1 228 ? -15.543 1.973 2.015 1.00 96.00 228 ALA A CA 1
ATOM 1860 C C . ALA A 1 228 ? -16.403 2.298 0.775 1.00 96.00 228 ALA A C 1
ATOM 1862 O O . ALA A 1 228 ? -15.907 2.273 -0.356 1.00 96.00 228 ALA A O 1
ATOM 1863 N N . ASN A 1 229 ? -17.659 2.703 0.983 1.00 95.00 229 ASN A N 1
ATOM 1864 C CA . ASN A 1 229 ? -18.563 3.169 -0.074 1.00 95.00 229 ASN A CA 1
ATOM 1865 C C . ASN A 1 229 ? -18.267 4.610 -0.554 1.00 95.00 229 ASN A C 1
ATOM 1867 O O . ASN A 1 229 ? -18.826 5.037 -1.559 1.00 95.00 229 ASN A O 1
ATOM 1871 N N . GLY A 1 230 ? -17.366 5.347 0.107 1.00 92.00 230 GLY A N 1
ATOM 1872 C CA . GLY A 1 230 ? -16.977 6.718 -0.254 1.00 92.00 230 GLY A CA 1
ATOM 1873 C C . GLY A 1 230 ? -17.878 7.820 0.318 1.00 92.00 230 GLY A C 1
ATOM 1874 O O . GLY A 1 230 ? -17.723 8.983 -0.047 1.00 92.00 230 GLY A O 1
ATOM 1875 N N . ILE A 1 231 ? -18.793 7.476 1.228 1.00 91.69 231 ILE A N 1
ATOM 1876 C CA . ILE A 1 231 ? -19.725 8.385 1.910 1.00 91.69 231 ILE A CA 1
ATOM 1877 C C . ILE A 1 231 ? -18.977 9.100 3.051 1.00 91.69 231 ILE A C 1
ATOM 1879 O O . ILE A 1 231 ? -19.215 8.874 4.236 1.00 91.69 231 ILE A O 1
ATOM 1883 N N . ASN A 1 232 ? -18.001 9.928 2.679 1.00 81.62 232 ASN A N 1
ATOM 1884 C CA . ASN A 1 232 ? -17.041 10.525 3.612 1.00 81.62 232 ASN A CA 1
ATOM 1885 C C . ASN A 1 232 ? -17.561 11.799 4.302 1.00 81.62 232 ASN A C 1
ATOM 1887 O O . ASN A 1 232 ? -17.004 12.208 5.316 1.00 81.62 232 ASN A O 1
ATOM 1891 N N . GLU A 1 233 ? -18.620 12.420 3.774 1.00 80.94 233 GLU A N 1
ATOM 1892 C CA . GLU A 1 233 ? -19.169 13.705 4.246 1.00 80.94 233 GLU A CA 1
ATOM 1893 C C . GLU A 1 233 ? -19.596 13.683 5.722 1.00 80.94 233 GLU A C 1
ATOM 1895 O O . GLU A 1 233 ? -19.531 14.703 6.403 1.00 80.94 233 GLU A O 1
ATOM 1900 N N . THR A 1 234 ? -20.001 12.515 6.229 1.00 83.06 234 THR A N 1
ATOM 1901 C CA . THR A 1 234 ? -20.470 12.331 7.609 1.00 83.06 234 THR A CA 1
ATOM 1902 C C . THR A 1 234 ? -19.411 11.738 8.542 1.00 83.06 234 THR A C 1
ATOM 1904 O O . THR A 1 234 ? -19.775 11.294 9.627 1.00 83.06 234 THR A O 1
ATOM 1907 N N . VAL A 1 235 ? -18.144 11.620 8.120 1.00 89.25 235 VAL A N 1
ATOM 1908 C CA . VAL A 1 235 ? -17.129 10.835 8.846 1.00 89.25 235 VAL A CA 1
ATOM 1909 C C . VAL A 1 235 ? -15.887 11.667 9.150 1.00 89.25 235 VAL A C 1
ATOM 1911 O O . VAL A 1 235 ? -15.134 12.051 8.253 1.00 89.25 235 VAL A O 1
ATOM 1914 N N . THR A 1 236 ? -15.630 11.911 10.435 1.00 91.50 236 THR A N 1
ATOM 1915 C CA . THR A 1 236 ? -14.480 12.703 10.890 1.00 91.50 236 THR A CA 1
ATOM 1916 C C . THR A 1 236 ? -13.145 12.015 10.594 1.00 91.50 236 THR A C 1
ATOM 1918 O O . THR A 1 236 ? -13.053 10.795 10.474 1.00 91.50 236 THR A O 1
ATOM 1921 N N . ILE A 1 237 ? -12.056 12.788 10.550 1.00 90.31 237 ILE A N 1
ATOM 1922 C CA . ILE A 1 237 ? -10.697 12.249 10.350 1.00 90.31 237 ILE A CA 1
ATOM 1923 C C . ILE A 1 237 ? -10.321 11.241 11.454 1.00 90.31 237 ILE A C 1
ATOM 1925 O O . ILE A 1 237 ? -9.604 10.279 11.194 1.00 90.31 237 ILE A O 1
ATOM 1929 N N . GLN A 1 238 ? -10.816 11.422 12.682 1.00 92.00 238 GLN A N 1
ATOM 1930 C CA . GLN A 1 238 ? -10.530 10.508 13.793 1.00 92.00 238 GLN A CA 1
ATOM 1931 C C . GLN A 1 238 ? -11.295 9.183 13.656 1.00 92.00 238 GLN A C 1
ATOM 1933 O O . GLN A 1 238 ? -10.713 8.125 13.885 1.00 92.00 238 GLN A O 1
ATOM 1938 N N . GLU A 1 239 ? -12.537 9.214 13.173 1.00 93.62 239 GLU A N 1
ATOM 1939 C CA . GLU A 1 239 ? -13.265 8.007 12.769 1.00 93.62 239 GLU A CA 1
ATOM 1940 C C . GLU A 1 239 ? -12.600 7.312 11.573 1.00 93.62 239 GLU A C 1
ATOM 1942 O O . GLU A 1 239 ? -12.426 6.097 11.594 1.00 93.62 239 GLU A O 1
ATOM 1947 N N . GLN A 1 240 ? -12.136 8.059 10.564 1.00 93.06 240 GLN A N 1
ATOM 1948 C CA . GLN A 1 240 ? -11.378 7.488 9.442 1.00 93.06 240 GLN A CA 1
ATOM 1949 C C . GLN A 1 240 ? -10.104 6.776 9.921 1.00 93.06 240 GLN A C 1
ATOM 1951 O O . GLN A 1 240 ? -9.807 5.683 9.445 1.00 93.06 240 GLN A O 1
ATOM 1956 N N . LYS A 1 241 ? -9.394 7.338 10.910 1.00 93.00 241 LYS A N 1
ATOM 1957 C CA . LYS A 1 241 ? -8.220 6.706 11.539 1.00 93.00 241 LYS A CA 1
ATOM 1958 C C . LYS A 1 241 ? -8.556 5.453 12.353 1.00 93.00 241 LYS A C 1
ATOM 1960 O O . LYS A 1 241 ? -7.732 4.552 12.416 1.00 93.00 241 LYS A O 1
ATOM 1965 N N . GLN A 1 242 ? -9.727 5.400 12.988 1.00 93.94 242 GLN A N 1
ATOM 1966 C CA . GLN A 1 242 ? -10.154 4.262 13.810 1.00 93.94 242 GLN A CA 1
ATOM 1967 C C . GLN A 1 242 ? -10.748 3.111 12.979 1.00 93.94 242 GLN A C 1
ATOM 1969 O O . GLN A 1 242 ? -10.612 1.950 13.356 1.00 93.94 242 GLN A O 1
ATOM 1974 N N . PHE A 1 243 ? -11.432 3.419 11.873 1.00 95.88 243 PHE A N 1
ATOM 1975 C CA . PHE A 1 243 ? -12.178 2.435 11.081 1.00 95.88 243 PHE A CA 1
ATOM 1976 C C . PHE A 1 243 ? -11.467 1.993 9.791 1.00 95.88 243 PHE A C 1
ATOM 1978 O O . PHE A 1 243 ? -11.922 1.023 9.183 1.00 95.88 243 PHE A O 1
ATOM 1985 N N . TRP A 1 244 ? -10.369 2.641 9.379 1.00 96.69 244 TRP A N 1
ATOM 1986 C CA . TRP A 1 244 ? -9.463 2.143 8.334 1.00 96.69 244 TRP A CA 1
ATOM 1987 C C . TRP A 1 244 ? -8.374 1.269 8.967 1.00 96.69 244 TRP A C 1
ATOM 1989 O O . TRP A 1 244 ? -7.426 1.774 9.560 1.00 96.69 244 TRP A O 1
ATOM 1999 N N . LEU A 1 245 ? -8.540 -0.050 8.855 1.00 97.12 245 LEU A N 1
ATOM 2000 C CA . LEU A 1 245 ? -7.735 -1.048 9.565 1.00 97.12 245 LEU A CA 1
ATOM 2001 C C . LEU A 1 245 ? -6.388 -1.299 8.888 1.00 97.12 245 LEU A C 1
ATOM 2003 O O . LEU A 1 245 ? -5.363 -1.347 9.558 1.00 97.12 245 LEU A O 1
ATOM 2007 N N . ALA A 1 246 ? -6.390 -1.447 7.561 1.00 97.94 246 ALA A N 1
ATOM 2008 C CA . ALA A 1 246 ? -5.171 -1.703 6.806 1.00 97.94 246 ALA A CA 1
ATOM 2009 C C . ALA A 1 246 ? -5.239 -1.194 5.362 1.00 97.94 246 ALA A C 1
ATOM 2011 O O . ALA A 1 246 ? -6.311 -1.031 4.762 1.00 97.94 246 ALA A O 1
ATOM 2012 N N . MET A 1 247 ? -4.062 -0.993 4.777 1.00 98.19 247 MET A N 1
ATOM 2013 C CA . MET A 1 247 ? -3.872 -0.831 3.341 1.00 98.19 247 MET A CA 1
ATOM 2014 C C . MET A 1 247 ? -2.861 -1.863 2.842 1.00 98.19 247 MET A C 1
ATOM 2016 O O . MET A 1 247 ? -1.723 -1.918 3.295 1.00 98.19 247 MET A O 1
ATOM 2020 N N . TYR A 1 248 ? -3.259 -2.642 1.846 1.00 98.44 248 TYR A N 1
ATOM 2021 C CA . TYR A 1 248 ? -2.366 -3.494 1.076 1.00 98.44 248 TYR A CA 1
ATOM 2022 C C . TYR A 1 248 ? -2.197 -2.916 -0.329 1.00 98.44 248 TYR A C 1
ATOM 2024 O O . TYR A 1 248 ? -3.137 -2.368 -0.908 1.00 98.44 248 TYR A O 1
ATOM 2032 N N . THR A 1 249 ? -1.006 -3.052 -0.895 1.00 97.75 249 THR A N 1
ATOM 2033 C CA . THR A 1 249 ? -0.725 -2.726 -2.294 1.00 97.75 249 THR A CA 1
ATOM 2034 C C . THR A 1 249 ? 0.129 -3.820 -2.910 1.00 97.75 249 THR A C 1
ATOM 2036 O O . THR A 1 249 ? 1.182 -4.141 -2.357 1.00 97.75 249 THR A O 1
ATOM 2039 N N . TYR A 1 250 ? -0.280 -4.339 -4.065 1.00 97.62 250 TYR A N 1
ATOM 2040 C CA . TYR A 1 250 ? 0.519 -5.271 -4.857 1.00 97.62 250 TYR A CA 1
ATOM 2041 C C . TYR A 1 250 ? 0.792 -4.718 -6.254 1.00 97.62 250 TYR A C 1
ATOM 2043 O O . TYR A 1 250 ? -0.088 -4.167 -6.920 1.00 97.62 250 TYR A O 1
ATOM 2051 N N . ASN A 1 251 ? 2.030 -4.898 -6.699 1.00 94.56 251 ASN A N 1
ATOM 2052 C CA . ASN A 1 251 ? 2.501 -4.594 -8.039 1.00 94.56 251 ASN A CA 1
ATOM 2053 C C . ASN A 1 251 ? 3.363 -5.769 -8.512 1.00 94.56 251 ASN A C 1
ATOM 2055 O O . ASN A 1 251 ? 4.242 -6.227 -7.784 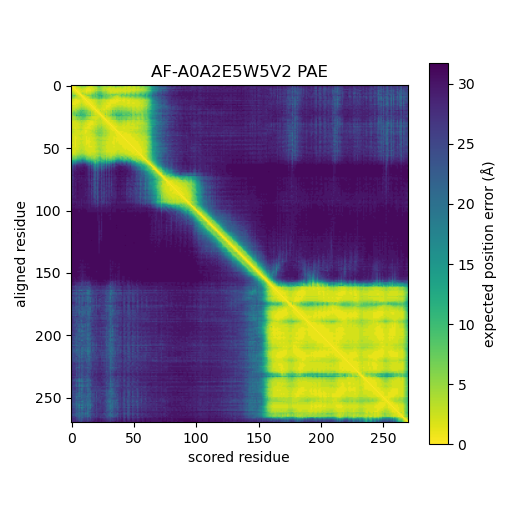1.00 94.56 251 ASN A O 1
ATOM 2059 N N . LYS A 1 252 ? 3.166 -6.228 -9.752 1.00 86.31 252 LYS A N 1
ATOM 2060 C CA . LYS A 1 252 ? 3.915 -7.363 -10.321 1.00 86.31 252 LYS A CA 1
ATOM 2061 C C . LYS A 1 252 ? 5.446 -7.177 -10.325 1.00 86.31 252 LYS A C 1
ATOM 2063 O O . LYS A 1 252 ? 6.166 -8.169 -10.394 1.00 86.31 252 LYS A O 1
ATOM 2068 N N . VAL A 1 253 ? 5.942 -5.936 -10.266 1.00 89.00 253 VAL A N 1
ATOM 2069 C CA . VAL A 1 253 ? 7.383 -5.610 -10.224 1.00 89.00 253 VAL A CA 1
ATOM 2070 C C . VAL A 1 253 ? 7.874 -5.288 -8.808 1.00 89.00 253 VAL A C 1
ATOM 2072 O O . VAL A 1 253 ? 8.955 -5.724 -8.428 1.00 89.00 253 VAL A O 1
ATOM 2075 N N . GLU A 1 254 ? 7.102 -4.526 -8.028 1.00 90.50 254 GLU A N 1
ATOM 2076 C CA . GLU A 1 254 ? 7.520 -4.054 -6.691 1.00 90.50 254 GLU A CA 1
ATOM 2077 C C . GLU A 1 254 ? 7.174 -5.052 -5.567 1.00 90.50 254 GLU A C 1
ATOM 2079 O O . GLU A 1 254 ? 7.671 -4.921 -4.450 1.00 90.50 254 GLU A O 1
ATOM 2084 N N . GLY A 1 255 ? 6.348 -6.060 -5.862 1.00 93.88 255 GLY A N 1
ATOM 2085 C CA . GLY A 1 255 ? 5.886 -7.072 -4.917 1.00 93.88 255 GLY A CA 1
ATOM 2086 C C . GLY A 1 255 ? 4.653 -6.646 -4.117 1.00 93.88 255 GLY A C 1
ATOM 2087 O O . GLY A 1 255 ? 3.891 -5.765 -4.519 1.00 93.88 255 GLY A O 1
ATOM 2088 N N . ALA A 1 256 ? 4.449 -7.317 -2.983 1.00 96.19 256 ALA A N 1
ATOM 2089 C CA . ALA A 1 256 ? 3.389 -7.028 -2.023 1.00 96.19 256 ALA A CA 1
ATOM 2090 C C . ALA A 1 256 ? 3.900 -6.129 -0.889 1.00 96.19 256 ALA A C 1
ATOM 2092 O O . ALA A 1 256 ? 4.973 -6.360 -0.329 1.00 96.19 256 ALA A O 1
ATOM 2093 N N . TYR A 1 257 ? 3.087 -5.157 -0.491 1.00 97.69 257 TYR A N 1
ATOM 2094 C CA . TYR A 1 257 ? 3.299 -4.327 0.688 1.00 97.69 257 TYR A CA 1
ATOM 2095 C C . TYR A 1 257 ? 2.001 -4.236 1.495 1.00 97.69 257 TYR A C 1
ATOM 2097 O O . TYR A 1 257 ? 0.921 -4.085 0.927 1.00 97.69 257 TYR A O 1
ATOM 2105 N N . PHE A 1 258 ? 2.114 -4.327 2.819 1.00 97.69 258 PHE A N 1
ATOM 2106 C CA . PHE A 1 258 ? 1.002 -4.307 3.766 1.00 97.69 258 PHE A CA 1
ATOM 2107 C C . PHE A 1 258 ? 1.295 -3.282 4.864 1.00 97.69 258 PHE A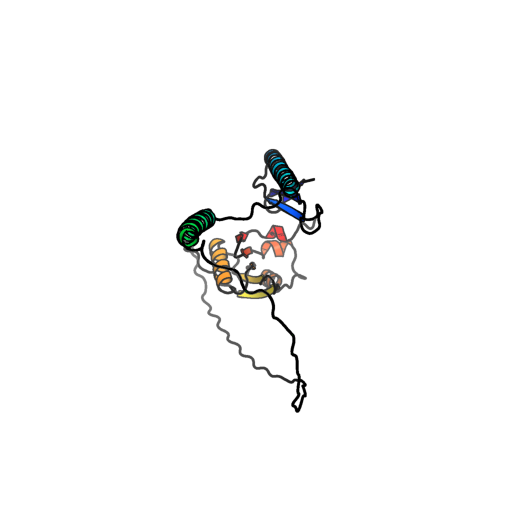 C 1
ATOM 2109 O O . PHE A 1 258 ? 2.428 -3.196 5.341 1.00 97.69 258 PHE A O 1
ATOM 2116 N N . ASP A 1 259 ? 0.274 -2.518 5.227 1.00 97.38 259 ASP A N 1
ATOM 2117 C CA . ASP A 1 259 ? 0.309 -1.402 6.166 1.00 97.38 259 ASP A CA 1
ATOM 2118 C C . ASP A 1 259 ? -0.861 -1.560 7.140 1.00 97.38 259 ASP A C 1
ATOM 2120 O O . ASP A 1 259 ? -2.019 -1.425 6.743 1.00 97.38 259 ASP A O 1
ATOM 2124 N N . ASP A 1 260 ? -0.556 -1.889 8.392 1.00 95.88 260 ASP A N 1
ATOM 2125 C CA . ASP A 1 260 ? -1.511 -2.064 9.491 1.00 95.88 260 ASP A CA 1
ATOM 2126 C C . ASP A 1 260 ? -1.770 -0.771 10.280 1.00 95.88 260 ASP A C 1
ATOM 2128 O O . ASP A 1 260 ? -2.446 -0.786 11.309 1.00 95.88 260 ASP A O 1
ATOM 2132 N N . ASN A 1 261 ? -1.254 0.367 9.803 1.00 94.56 261 ASN A N 1
ATOM 2133 C CA . ASN A 1 261 ? -1.571 1.681 10.346 1.00 94.56 261 ASN A CA 1
ATOM 2134 C C . ASN A 1 261 ? -1.614 2.751 9.233 1.00 94.56 261 ASN A C 1
ATOM 2136 O O . ASN A 1 261 ? -0.838 3.714 9.248 1.00 94.56 261 ASN A O 1
ATOM 2140 N N . PRO A 1 262 ? -2.568 2.650 8.283 1.00 93.81 262 PRO A N 1
ATOM 2141 C CA . PRO A 1 262 ? -2.656 3.536 7.119 1.00 93.81 262 PRO A CA 1
ATOM 2142 C C . PRO A 1 262 ? -3.064 4.987 7.455 1.00 93.81 262 PRO A C 1
ATOM 2144 O O . PRO A 1 262 ? -3.272 5.814 6.564 1.00 93.81 262 PRO A O 1
ATOM 2147 N N . THR A 1 263 ? -3.159 5.342 8.738 1.00 90.06 263 THR A N 1
ATOM 2148 C CA . THR A 1 263 ? -3.542 6.679 9.215 1.00 90.06 263 THR A CA 1
ATOM 2149 C C . THR A 1 263 ? -2.654 7.800 8.663 1.00 90.06 263 THR A C 1
ATOM 2151 O O . THR A 1 263 ? -3.130 8.921 8.480 1.00 90.06 263 THR A O 1
ATOM 2154 N N . GLY A 1 264 ? -1.396 7.496 8.317 1.00 86.56 264 GLY A N 1
ATOM 2155 C CA . GLY A 1 264 ? -0.454 8.436 7.703 1.00 86.56 264 GLY A CA 1
ATOM 2156 C C . GLY A 1 264 ? -0.855 8.956 6.313 1.00 86.56 264 GLY A C 1
ATOM 2157 O O . GLY A 1 264 ? -0.362 10.007 5.904 1.00 86.56 264 GLY A O 1
ATOM 2158 N N . TYR A 1 265 ? -1.761 8.283 5.590 1.00 86.75 265 TYR A N 1
ATOM 2159 C CA . TYR A 1 265 ? -2.245 8.753 4.279 1.00 86.75 265 TYR A CA 1
ATOM 2160 C C . TYR A 1 265 ? -3.369 9.794 4.373 1.00 86.75 265 TYR A C 1
ATOM 2162 O O . TYR A 1 265 ? -3.668 10.447 3.376 1.00 86.75 265 TYR A O 1
ATOM 2170 N N . LEU A 1 266 ? -3.981 9.975 5.551 1.00 84.81 266 LEU A N 1
ATOM 2171 C CA . LEU A 1 266 ? -5.100 10.907 5.761 1.00 84.81 266 LEU A CA 1
ATOM 2172 C C . LEU A 1 266 ? -4.662 12.376 5.906 1.00 84.81 266 LEU A C 1
ATOM 2174 O O . LEU A 1 266 ? -5.506 13.266 5.971 1.00 84.81 266 LEU A O 1
ATOM 2178 N N . GLY A 1 267 ? -3.350 12.633 5.938 1.00 72.19 267 GLY A N 1
ATOM 2179 C CA . GLY A 1 267 ? -2.775 13.970 6.073 1.00 72.19 267 GLY A CA 1
ATOM 2180 C C . GLY A 1 267 ? -2.818 14.536 7.498 1.00 72.19 267 GLY A C 1
ATOM 2181 O O . GLY A 1 267 ? -3.493 14.027 8.395 1.00 72.19 267 GLY A O 1
ATOM 2182 N N . TYR A 1 268 ? -2.069 15.621 7.698 1.00 56.44 268 TYR A N 1
ATOM 2183 C CA . TYR A 1 268 ? -2.101 16.420 8.922 1.00 56.44 268 TYR A CA 1
ATOM 2184 C C . TYR A 1 268 ? -2.918 17.688 8.677 1.00 56.44 268 TYR A C 1
ATOM 2186 O O . TYR A 1 268 ? -2.379 18.702 8.236 1.00 56.44 268 TYR A O 1
ATOM 2194 N N . ASN A 1 269 ? -4.212 17.629 8.992 1.00 49.53 269 ASN A N 1
ATOM 2195 C CA . ASN A 1 269 ? -4.984 18.836 9.265 1.00 49.53 269 ASN A CA 1
ATOM 2196 C C . ASN A 1 269 ? -4.682 19.257 10.711 1.00 49.53 269 ASN A C 1
ATOM 2198 O O . ASN A 1 269 ? -5.257 18.693 11.645 1.00 49.53 269 ASN A O 1
ATOM 2202 N N . ASN A 1 270 ? -3.745 20.197 10.853 1.00 39.06 270 ASN A N 1
ATOM 2203 C CA . ASN A 1 270 ? -3.565 21.024 12.049 1.00 39.06 270 ASN A CA 1
ATOM 2204 C C . ASN A 1 270 ? -4.436 22.280 11.925 1.00 39.06 270 ASN A C 1
ATOM 2206 O O . ASN A 1 270 ? -4.497 22.810 10.792 1.00 39.06 270 ASN A O 1
#

pLDDT: mean 75.0, std 26.01, range [22.89, 98.56]

Nearest PDB structures (foldseek):
  8j07-assembly1_d0  TM=5.876E-01  e=4.842E+00  Homo sapiens
  2vxo-assembly1_A  TM=6.281E-01  e=8.513E+00  Homo sapiens

Radius of gyration: 36.9 Å; Cα contacts (8 Å, |Δi|>4): 294; chains: 1; bounding box: 81×44×104 Å

Sequence (270 aa):
MSSIYRKGRDGYYYYQTYVYNTESQKKDKKVFHSLGTKDLAEAQTKQHELDLQYEKQKNNNNLSSSSPFTNLINTQTIIVIFFTIIVTTMLNLYFFSNSIKRDVVSALNIEKIEIETEAKIKPELIEPIKTLTKTKNKNEEINQTQEIKPFHGKNNERTIPLIPEYKIERVEKLSSSFAQGKVYVTIDINTSNESQRLLCENLTERYSEFSNIMICLYANGQVGKNIANGINETVTIQEQKQFWLAMYTYNKVEGAYFDDNPTGYLGYNN

Solvent-accessible surface area (backbone atoms only — not comparable to full-atom values): 17159 Å² total; per-residue (Å²): 116,72,50,75,49,73,42,88,93,82,51,32,32,31,40,39,36,51,41,79,30,89,89,78,75,37,66,70,46,72,49,77,44,79,62,88,34,69,51,67,69,63,39,52,53,53,48,55,51,52,50,52,52,51,52,49,51,51,50,52,58,64,56,65,78,73,72,88,82,83,72,91,75,51,69,68,56,55,53,51,53,54,49,51,53,52,52,49,52,54,52,49,54,64,50,54,76,69,52,88,70,76,90,79,84,83,81,90,88,88,78,90,88,84,88,87,88,90,88,82,91,87,89,80,89,83,90,89,86,90,86,86,88,81,90,84,90,86,88,86,87,85,90,84,88,81,93,79,84,90,86,88,78,95,67,97,64,89,70,77,71,54,70,69,72,69,45,81,65,38,76,44,78,78,32,80,94,63,26,25,33,38,39,20,31,30,26,62,78,84,62,50,71,63,18,53,48,52,38,53,52,56,49,48,64,74,49,59,82,33,56,29,36,36,39,38,38,16,22,69,47,72,67,19,49,29,52,42,66,62,55,48,92,85,54,52,73,68,55,51,48,71,26,42,49,30,35,37,40,41,29,87,86,83,42,77,49,78,34,79,67,48,52,77,76,74,62,86,90,123

Foldseek 3Di:
DKDWDADDPPLFIKIKAFAQDPVVRDSHDIDMDTLPDNDDVSNVVVNVVVVVVRVVVVVVVVVVVDDPDPPDDDVVVVVVVVVCVVVVVVVCVVPVVPPPDDDDDDDDDDDDDDDDDDDDDDDDDDDDDDDDDDDDDDDDDDDDDDDDDDDDDDDPDPDDQDQFDKDWLDKDQPDPVQREIETQMEGAPPHDQVNVVVNVVVVCVVSVSHQKYKYWYFYPDPLSSCVSNPVCPPHDLVSVQSGGQKMWMAHPPVGIDIGRRCSVVSDDPD

Mean predicted aligned error: 21.6 Å